Protein 3OXP (pdb70)

Secondary structure (DSSP, 8-state):
--TTT--GGGEEEES--SSHHHHHHHHHHHHHHTTSB-THHHHHHHHHHHHH--TT--BTTB-----GGGTB-S-EEEEEEEEEEE--S-GGGPSEEEEEEEE-SSHHHHHHHHHHHHHHHT-HHHHHHHHT--SHHHHHHHHTT-/--TTT--GGGEEEES--SSHHHHHHHHHHHHHHTTSB-HHHHHHHHHHHHHH--TT--BTTB-----GGGTB-S-EEEEEEEEEEE--S-GGGPSEEEEEEEE-SSHHHHHHHHHHHHHHHT-HHHHHHHHT--SHHHHHHHHTT-

CATH classification: 3.40.930.10

Radius of gyration: 19.34 Å; Cα contacts (8 Å, |Δi|>4): 591; chains: 2; bounding box: 39×55×39 Å

Sequence (292 aa):
ALKTLLTSDVIQVVSQAKDWRDAIIAISSCQPLIDNGAVEARYVEAIYRSHEAIGPYYVVGPGIAPHARPEDGVNRLSLALTVITEGVTFNAEGNDPVKLLIVLAATDSNSHIEAISQLAQLFDTASDVQALLNAKTPQDILSVIARYALKTLLTSDVIQQVVSQAKDWRDAIAISCQPLIDNGAVEARYVEEAIYRSHEAIGPYYVVVGPGIAPHARPEDGVNRLSLALTVITEGVTFNNAEGNDPVKLLIVLAATDSSNSHIEAISSQLAQLFDTASDVQALLNAKTPQDILSVIARY

B-factor: mean 16.23, std 13.75, range [6.67, 204.39]

Organism: Yersinia pestis (NCBI:txid632)

Structure (mmCIF, N/CA/C/O backbone):
data_3OXP
#
_entry.id   3OXP
#
_cell.length_a   56.906
_cell.length_b   57.946
_cell.length_c   78.742
_cell.angle_alpha   90.00
_cell.angle_beta   90.00
_cell.angle_gamma   90.00
#
_symmetry.space_group_name_H-M   'P 21 21 21'
#
loop_
_entity.id
_entity.type
_entity.pdbx_description
1 polymer 'Phosphotransferase enzyme II, A component'
2 non-polymer 'SULFATE ION'
3 non-polymer GLYCEROL
4 water water
#
loop_
_atom_site.group_PDB
_atom_site.id
_atom_site.type_symbol
_atom_site.label_atom_id
_atom_site.label_alt_id
_atom_site.label_comp_id
_atom_site.label_asym_id
_atom_site.label_entity_id
_atom_site.label_seq_id
_atom_site.pdbx_PDB_ins_code
_atom_site.Cartn_x
_atom_site.Cartn_y
_atom_site.Cartn_z
_atom_site.occupancy
_atom_site.B_iso_or_equiv
_atom_site.auth_seq_id
_atom_site.auth_comp_id
_atom_site.auth_asym_id
_atom_site.auth_atom_id
_atom_site.pdbx_PDB_model_num
ATOM 1 N N . ALA A 1 3 ? 58.766 23.917 32.408 1.00 22.39 0 ALA A N 1
ATOM 2 C CA . ALA A 1 3 ? 58.973 22.406 32.368 1.00 19.70 0 ALA A CA 1
ATOM 3 C C . ALA A 1 3 ? 57.870 21.509 32.999 1.00 16.72 0 ALA A C 1
ATOM 4 O O . ALA A 1 3 ? 58.109 20.326 33.292 1.00 16.39 0 ALA A O 1
ATOM 14 N N . LEU A 1 5 ? 55.146 19.986 31.853 1.00 11.46 2 LEU A N 1
ATOM 15 C CA . LEU A 1 5 ? 54.731 18.770 31.186 1.00 10.95 2 LEU A CA 1
ATOM 16 C C . LEU A 1 5 ? 55.808 17.686 31.305 1.00 10.43 2 LEU A C 1
ATOM 17 O O . LEU A 1 5 ? 55.510 16.541 31.607 1.00 9.93 2 LEU A O 1
ATOM 22 N N . LYS A 1 6 ? 57.074 18.065 31.146 1.00 10.33 3 LYS A N 1
ATOM 23 C CA . LYS A 1 6 ? 58.144 17.092 31.189 1.00 10.33 3 LYS A CA 1
ATOM 24 C C . LYS A 1 6 ? 58.347 16.574 32.618 1.00 9.38 3 LYS A C 1
ATOM 25 O O . LYS A 1 6 ? 58.787 15.440 32.801 1.00 11.08 3 LYS A O 1
ATOM 31 N N . THR A 1 7 ? 58.027 17.385 33.602 1.00 9.01 4 THR A N 1
ATOM 32 C CA . THR A 1 7 ? 58.097 16.979 34.983 1.00 9.73 4 THR A CA 1
ATOM 33 C C . THR A 1 7 ? 56.988 16.029 35.359 1.00 9.47 4 THR A C 1
ATOM 34 O O . THR A 1 7 ? 57.214 15.017 36.039 1.00 9.93 4 THR A O 1
ATOM 38 N N . LEU A 1 8 ? 55.769 16.378 34.953 1.00 8.82 5 LEU A N 1
ATOM 39 C CA . LEU A 1 8 ? 54.610 15.590 35.364 1.00 9.26 5 LEU A CA 1
ATOM 40 C C . LEU A 1 8 ? 54.368 14.355 34.533 1.00 10.04 5 LEU A C 1
ATOM 41 O O . LEU A 1 8 ? 53.888 13.341 35.080 1.00 11.70 5 LEU A O 1
ATOM 46 N N . LEU A 1 9 ? 54.633 14.404 33.245 1.00 8.44 6 LEU A N 1
ATOM 47 C CA . LEU A 1 9 ? 54.301 13.280 32.369 1.00 8.11 6 LEU A CA 1
ATOM 48 C C . LEU A 1 9 ? 55.504 12.357 32.227 1.00 8.66 6 LEU A C 1
ATOM 49 O O . LEU A 1 9 ? 56.253 12.414 31.254 1.00 10.13 6 LEU A O 1
ATOM 54 N N . THR A 1 10 ? 55.689 11.543 33.241 1.00 8.15 7 THR A N 1
ATOM 55 C CA . THR A 1 10 ? 56.746 10.554 33.345 1.00 7.91 7 THR A CA 1
ATOM 56 C C . THR A 1 10 ? 56.189 9.168 33.039 1.00 7.98 7 THR A C 1
ATOM 57 O O . THR A 1 10 ? 54.986 8.995 32.829 1.00 7.62 7 THR A O 1
ATOM 61 N N . SER A 1 11 ? 57.069 8.158 33.083 1.00 7.41 8 SER A N 1
ATOM 62 C CA . SER A 1 11 ? 56.704 6.846 32.642 1.00 7.79 8 SER A CA 1
ATOM 63 C C . SER A 1 11 ? 55.481 6.270 33.311 1.00 7.74 8 SER A C 1
ATOM 64 O O . SER A 1 11 ? 54.744 5.498 32.697 1.00 8.15 8 SER A O 1
ATOM 67 N N . ASP A 1 12 ? 55.320 6.572 34.579 1.00 7.68 9 ASP A N 1
ATOM 68 C CA . ASP A 1 12 ? 54.291 6.016 35.409 1.00 7.74 9 ASP A CA 1
ATOM 69 C C . ASP A 1 12 ? 52.879 6.498 35.086 1.00 8.40 9 ASP A C 1
ATOM 70 O O . ASP A 1 12 ? 51.906 5.869 35.551 1.00 9.63 9 ASP A O 1
ATOM 75 N N . VAL A 1 13 ? 52.725 7.596 34.327 1.00 7.72 10 VAL A N 1
ATOM 76 C CA . VAL A 1 13 ? 51.411 8.182 34.060 1.00 8.73 10 VAL A CA 1
ATOM 77 C C . VAL A 1 13 ? 51.142 8.314 32.556 1.00 8.97 10 VAL A C 1
ATOM 78 O O . VAL A 1 13 ? 50.215 8.971 32.148 1.00 10.18 10 VAL A O 1
ATOM 82 N N . ILE A 1 14 ? 51.889 7.592 31.729 1.00 9.07 11 ILE A N 1
ATOM 83 C CA . ILE A 1 14 ? 51.670 7.573 30.279 1.00 10.74 11 ILE A CA 1
ATOM 84 C C . ILE A 1 14 ? 51.378 6.102 29.860 1.00 11.83 11 ILE A C 1
ATOM 85 O O . ILE A 1 14 ? 51.909 5.144 30.442 1.00 12.73 11 ILE A O 1
ATOM 90 N N . GLN A 1 15 ? 50.495 5.921 28.900 1.00 12.60 12 GLN A N 1
ATOM 91 C CA . GLN A 1 15 ? 49.983 4.561 28.465 1.00 12.95 12 GLN A CA 1
ATOM 92 C C . GLN A 1 15 ? 49.719 4.646 26.958 1.00 12.97 12 GLN A C 1
ATOM 93 O O . GLN A 1 15 ? 49.235 5.679 26.445 1.00 13.46 12 GLN A O 1
ATOM 99 N N . VAL A 1 16 ? 50.053 3.572 26.268 1.00 13.67 13 VAL A N 1
ATOM 100 C CA . VAL A 1 16 ? 49.528 3.286 24.929 1.00 14.98 13 VAL A CA 1
ATOM 101 C C . VAL A 1 16 ? 48.792 1.962 25.017 1.00 14.93 13 VAL A C 1
ATOM 102 O O . VAL A 1 16 ? 49.346 0.976 25.499 1.00 16.90 13 VAL A O 1
ATOM 106 N N . VAL A 1 17 ? 47.539 1.964 24.571 1.00 15.07 14 VAL A N 1
ATOM 107 C CA . VAL A 1 17 ? 46.743 0.780 24.418 1.00 16.54 14 VAL A CA 1
ATOM 108 C C . VAL A 1 17 ? 46.162 0.766 23.020 1.00 15.66 14 VAL A C 1
ATOM 109 O O . VAL A 1 17 ? 46.158 1.799 22.338 1.00 16.20 14 VAL A O 1
ATOM 113 N N . SER A 1 18 ? 45.742 -0.409 22.551 1.00 15.64 15 SER A N 1
ATOM 114 C CA . SER A 1 18 ? 45.171 -0.502 21.191 1.00 15.79 15 SER A CA 1
ATOM 115 C C . SER A 1 18 ? 43.716 -0.035 21.200 1.00 15.32 15 SER A C 1
ATOM 116 O O . SER A 1 18 ? 43.276 0.552 20.239 1.00 17.60 15 SER A O 1
ATOM 119 N N . GLN A 1 19 ? 42.940 -0.379 22.220 1.00 16.38 16 GLN A N 1
ATOM 120 C CA . GLN A 1 19 ? 41.469 -0.195 22.159 1.00 17.36 16 GLN A CA 1
ATOM 121 C C . GLN A 1 19 ? 40.885 0.076 23.536 1.00 17.08 16 GLN A C 1
ATOM 122 O O . GLN A 1 19 ? 41.535 -0.175 24.528 1.00 18.47 16 GLN A O 1
ATOM 128 N N . ALA A 1 20 ? 39.682 0.650 23.559 1.00 15.77 17 ALA A N 1
ATOM 129 C CA . ALA A 1 20 ? 38.846 0.625 24.760 1.00 14.94 17 ALA A CA 1
ATOM 130 C C . ALA A 1 20 ? 37.450 0.077 24.410 1.00 14.52 17 ALA A C 1
ATOM 131 O O . ALA A 1 20 ? 37.115 -0.013 23.258 1.00 16.81 17 ALA A O 1
ATOM 133 N N . LYS A 1 21 ? 36.644 -0.283 25.403 1.00 15.32 18 LYS A N 1
ATOM 134 C CA . LYS A 1 21 ? 35.277 -0.748 25.075 1.00 15.69 18 LYS A CA 1
ATOM 135 C C . LYS A 1 21 ? 34.440 0.365 24.381 1.00 15.93 18 LYS A C 1
ATOM 136 O O . LYS A 1 21 ? 33.690 0.073 23.467 1.00 18.06 18 LYS A O 1
ATOM 142 N N . ASP A 1 22 ? 34.560 1.623 24.840 1.00 15.57 19 ASP A N 1
ATOM 143 C CA . ASP A 1 22 ? 33.698 2.744 24.479 1.00 14.86 19 ASP A CA 1
ATOM 144 C C . ASP A 1 22 ? 34.341 3.963 25.174 1.00 13.97 19 ASP A C 1
ATOM 145 O O . ASP A 1 22 ? 35.399 3.861 25.818 1.00 14.73 19 ASP A O 1
ATOM 150 N N . TRP A 1 23 ? 33.737 5.135 24.996 1.00 12.42 20 TRP A N 1
ATOM 151 C CA . TRP A 1 23 ? 34.262 6.340 25.615 1.00 11.77 20 TRP A CA 1
ATOM 152 C C . TRP A 1 23 ? 34.421 6.216 27.121 1.00 10.99 20 TRP A C 1
ATOM 153 O O . TRP A 1 23 ? 35.400 6.729 27.658 1.00 11.14 20 TRP A O 1
ATOM 164 N N . ARG A 1 24 ? 33.458 5.590 27.797 1.00 11.78 21 ARG A N 1
ATOM 165 C CA . ARG A 1 24 ? 33.565 5.483 29.253 1.00 11.80 21 ARG A CA 1
ATOM 166 C C . ARG A 1 24 ? 34.804 4.715 29.634 1.00 12.83 21 ARG A C 1
ATOM 167 O O . ARG A 1 24 ? 35.502 5.044 30.577 1.00 12.52 21 ARG A O 1
ATOM 175 N N . ASP A 1 25 ? 35.039 3.633 28.921 1.00 13.60 22 ASP A N 1
ATOM 176 C CA . ASP A 1 25 ? 36.174 2.808 29.234 1.00 14.39 22 ASP A CA 1
ATOM 177 C C . ASP A 1 25 ? 37.487 3.547 28.874 1.00 14.06 22 ASP A C 1
ATOM 178 O O . ASP A 1 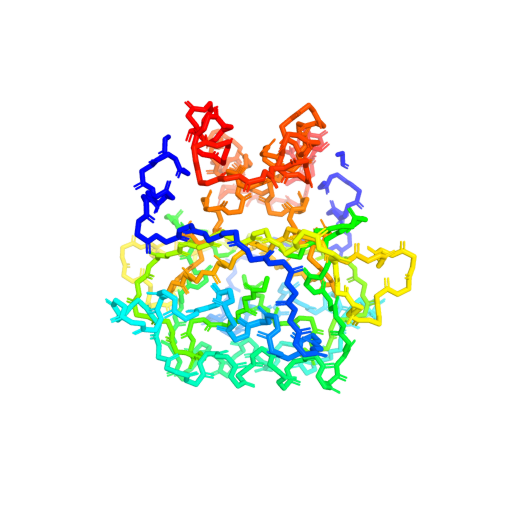25 ? 38.476 3.459 29.597 1.00 14.01 22 ASP A O 1
ATOM 183 N N . ALA A 1 26 ? 37.462 4.328 27.804 1.00 12.69 23 ALA A N 1
ATOM 184 C CA . ALA A 1 26 ? 38.620 5.172 27.473 1.00 12.58 23 ALA A CA 1
ATOM 185 C C . ALA A 1 26 ? 38.954 6.188 28.575 1.00 11.37 23 ALA A C 1
ATOM 186 O O . ALA A 1 26 ? 40.150 6.403 28.913 1.00 12.71 23 ALA A O 1
ATOM 188 N N A ILE A 1 27 ? 37.917 6.826 29.120 0.50 11.21 24 ILE A N 1
ATOM 189 N N B ILE A 1 27 ? 37.947 6.829 29.130 0.50 11.58 24 ILE A N 1
ATOM 190 C CA A ILE A 1 27 ? 38.051 7.727 30.263 0.50 10.86 24 ILE A CA 1
ATOM 191 C CA B ILE A 1 27 ? 38.216 7.715 30.228 0.50 11.70 24 ILE A CA 1
ATOM 192 C C A ILE A 1 27 ? 38.641 6.982 31.459 0.50 10.73 24 ILE A C 1
ATOM 193 C C B ILE A 1 27 ? 38.771 6.916 31.395 0.50 11.12 24 ILE A C 1
ATOM 194 O O A ILE A 1 27 ? 39.516 7.492 32.155 0.50 10.17 24 ILE A O 1
ATOM 195 O O B ILE A 1 27 ? 39.782 7.305 31.982 0.50 10.93 24 ILE A O 1
ATOM 204 N N . ALA A 1 28 ? 38.161 5.775 31.722 1.00 11.14 25 ALA A N 1
ATOM 205 C CA . ALA A 1 28 ? 38.631 4.955 32.848 1.00 11.28 25 ALA A CA 1
ATOM 206 C C . ALA A 1 28 ? 40.120 4.639 32.704 1.00 10.80 25 ALA A C 1
ATOM 207 O O . ALA A 1 28 ? 40.929 4.814 33.648 1.00 11.86 25 ALA A O 1
ATOM 209 N N . ILE A 1 29 ? 40.506 4.141 31.540 1.00 11.20 26 ILE A N 1
ATOM 210 C CA . ILE A 1 29 ? 41.907 3.795 31.289 1.00 11.50 26 ILE A CA 1
ATOM 211 C C . ILE A 1 29 ? 42.798 5.014 31.502 1.00 11.87 26 ILE A C 1
ATOM 212 O O . ILE A 1 29 ? 43.839 4.958 32.176 1.00 12.13 26 ILE A O 1
ATOM 217 N N A SER A 1 30 ? 42.358 6.126 30.930 0.50 10.28 27 SER A N 1
ATOM 218 N N B SER A 1 30 ? 42.388 6.138 30.920 0.50 11.03 27 SER A N 1
ATOM 219 C CA A SER A 1 30 ? 43.109 7.368 30.924 0.50 10.51 27 SER A CA 1
ATOM 220 C CA B SER A 1 30 ? 43.198 7.357 30.950 0.50 11.81 27 SER A CA 1
ATOM 221 C C A SER A 1 30 ? 43.312 7.981 32.327 0.50 9.76 27 SER A C 1
ATOM 222 C C B SER A 1 30 ? 43.363 7.932 32.371 0.50 10.46 27 SER A C 1
ATOM 223 O O A SER A 1 30 ? 44.312 8.649 32.584 0.50 11.01 27 SER A O 1
ATOM 224 O O B SER A 1 30 ? 44.412 8.493 32.701 0.50 11.43 27 SER A O 1
ATOM 229 N N . CYS A 1 31 ? 42.354 7.771 33.223 1.00 9.46 28 CYS A N 1
ATOM 230 C CA . CYS A 1 31 ? 42.424 8.308 34.561 1.00 9.53 28 CYS A CA 1
ATOM 231 C C . CYS A 1 31 ? 43.064 7.336 35.561 1.00 9.17 28 CYS A C 1
ATOM 232 O O . CYS A 1 31 ? 43.453 7.744 36.667 1.00 8.70 28 CYS A O 1
ATOM 235 N N . GLN A 1 32 ? 43.141 6.049 35.245 1.00 8.90 29 GLN A N 1
ATOM 236 C CA . GLN A 1 32 ? 43.517 5.048 36.240 1.00 8.83 29 GLN A CA 1
ATOM 237 C C . GLN A 1 32 ? 44.866 5.353 36.925 1.00 8.92 29 GLN A C 1
ATOM 238 O O . GLN A 1 32 ? 44.994 5.138 38.117 1.00 9.57 29 GLN A O 1
ATOM 244 N N . PRO A 1 33 ? 45.901 5.824 36.176 1.00 9.25 30 PRO A N 1
ATOM 245 C CA . PRO A 1 33 ? 47.150 6.093 36.877 1.00 9.42 30 PRO A CA 1
ATOM 246 C C . PRO A 1 33 ? 47.025 7.118 37.974 1.00 8.33 30 PRO A C 1
ATOM 247 O O . PRO A 1 33 ? 47.753 7.022 38.988 1.00 8.96 30 PRO A O 1
ATOM 251 N N . LEU A 1 34 ? 46.129 8.096 37.829 1.00 7.78 31 LEU A N 1
ATOM 252 C CA . LEU A 1 34 ? 45.932 9.112 38.822 1.00 7.52 31 LEU A CA 1
ATOM 253 C C . LEU A 1 34 ? 45.092 8.638 39.999 1.00 7.67 31 LEU A C 1
ATOM 254 O O . LEU A 1 34 ? 45.250 9.154 41.107 1.00 8.56 31 LEU A O 1
ATOM 259 N N . ILE A 1 35 ? 44.232 7.649 39.787 1.00 8.95 32 ILE A N 1
ATOM 260 C CA . ILE A 1 35 ? 43.594 6.973 40.905 1.00 8.76 32 ILE A CA 1
ATOM 261 C C . ILE A 1 35 ? 44.628 6.145 41.639 1.00 9.24 32 ILE A C 1
ATOM 262 O O . ILE A 1 35 ? 44.712 6.202 42.873 1.00 10.16 32 ILE A O 1
ATOM 267 N N . ASP A 1 36 ? 45.404 5.382 40.900 1.00 9.19 33 ASP A N 1
ATOM 268 C CA . ASP A 1 36 ? 46.411 4.509 41.522 1.00 9.51 33 ASP A CA 1
ATOM 269 C C . ASP A 1 36 ? 47.350 5.279 42.403 1.00 9.83 33 ASP A C 1
ATOM 270 O O . ASP A 1 36 ? 47.673 4.801 43.485 1.00 11.02 33 ASP A O 1
ATOM 275 N N . ASN A 1 37 ? 47.846 6.426 41.944 1.00 9.09 34 ASN A N 1
ATOM 276 C CA . ASN A 1 37 ? 48.851 7.136 42.725 1.00 9.12 34 ASN A CA 1
ATOM 277 C C . ASN A 1 37 ? 48.288 8.092 43.747 1.00 8.75 34 ASN A C 1
ATOM 278 O O . ASN A 1 37 ? 49.008 8.793 44.440 1.00 9.89 34 ASN A O 1
ATOM 283 N N . GLY A 1 38 ? 46.947 8.159 43.864 1.00 9.41 35 GLY A N 1
ATOM 284 C CA . GLY A 1 38 ? 46.316 9.007 44.855 1.00 9.59 35 GLY A CA 1
ATOM 285 C C . GLY A 1 38 ? 46.118 10.437 44.471 1.00 8.53 35 GLY A C 1
ATOM 286 O O . GLY A 1 38 ? 45.628 11.216 45.289 1.00 9.47 35 GLY A O 1
ATOM 287 N N . ALA A 1 39 ? 46.499 10.813 43.248 1.00 8.00 36 ALA A N 1
ATOM 288 C CA . ALA A 1 39 ? 46.329 12.195 42.829 1.00 7.70 36 ALA A CA 1
ATOM 289 C C . ALA A 1 39 ? 44.862 12.597 42.727 1.00 7.56 36 ALA A C 1
ATOM 290 O O . ALA A 1 39 ? 44.554 13.767 42.936 1.00 7.88 36 ALA A O 1
ATOM 292 N N . VAL A 1 40 ? 44.012 11.669 42.322 1.00 7.94 37 VAL A N 1
ATOM 293 C CA . VAL A 1 40 ? 42.587 11.852 42.334 1.00 8.01 37 VAL A CA 1
ATOM 294 C C . VAL A 1 40 ? 41.908 10.654 42.997 1.00 8.25 37 VAL A C 1
ATOM 295 O O . VAL A 1 40 ? 42.456 9.553 43.030 1.00 9.39 37 VAL A O 1
ATOM 299 N N . GLU A 1 41 ? 40.699 10.894 43.478 1.00 9.04 38 GLU A N 1
ATOM 300 C CA . GLU A 1 41 ? 39.791 9.843 43.939 1.00 9.71 38 GLU A CA 1
ATOM 301 C C . GLU A 1 41 ? 39.136 9.124 42.766 1.00 9.53 38 GLU A C 1
ATOM 302 O O . GLU A 1 41 ? 38.926 9.701 41.710 1.00 9.73 38 GLU A O 1
ATOM 308 N N . ALA A 1 42 ? 38.753 7.865 42.977 1.00 10.49 39 ALA A N 1
ATOM 309 C CA . ALA A 1 42 ? 38.060 7.087 41.958 1.00 10.51 39 ALA A CA 1
ATOM 310 C C . ALA A 1 42 ? 36.836 7.780 41.390 1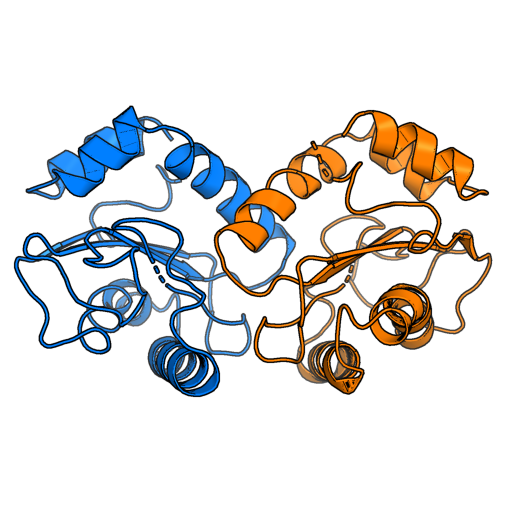.00 10.80 39 ALA A C 1
ATOM 311 O O . ALA A 1 42 ? 36.545 7.704 40.195 1.00 10.97 39 ALA A O 1
ATOM 313 N N . ARG A 1 43 ? 36.140 8.522 42.223 1.00 9.54 40 ARG A N 1
ATOM 314 C CA . ARG A 1 43 ? 34.913 9.206 41.820 1.00 10.12 40 ARG A CA 1
ATOM 315 C C . ARG A 1 43 ? 35.179 10.329 40.807 1.00 9.36 40 ARG A C 1
ATOM 316 O O . ARG A 1 43 ? 34.238 10.819 40.189 1.00 10.40 40 ARG A O 1
ATOM 324 N N . TYR A 1 44 ? 36.432 10.779 40.604 1.00 8.86 41 TYR A N 1
ATOM 325 C CA . TYR A 1 44 ? 36.701 11.772 39.606 1.00 9.13 41 TYR A CA 1
ATOM 326 C C . TYR A 1 44 ? 36.225 11.258 38.248 1.00 8.82 41 TYR A C 1
ATOM 327 O O . TYR A 1 44 ? 35.710 12.043 37.456 1.00 8.82 41 TYR A O 1
ATOM 336 N N . VAL A 1 45 ? 36.397 9.971 37.960 1.00 9.75 42 VAL A N 1
ATOM 337 C CA . VAL A 1 45 ? 35.951 9.348 36.716 1.00 9.97 42 VAL A CA 1
ATOM 338 C C . VAL A 1 45 ? 34.436 9.404 36.588 1.00 10.09 42 VAL A C 1
ATOM 339 O O . VAL A 1 45 ? 33.919 9.779 35.539 1.00 9.98 42 VAL A O 1
ATOM 343 N N . GLU A 1 46 ? 33.733 9.087 37.663 1.00 10.01 43 GLU A N 1
ATOM 344 C CA . GLU A 1 46 ? 32.285 9.179 37.651 1.00 10.95 43 GLU A CA 1
ATOM 345 C C . GLU A 1 46 ? 31.797 10.618 37.402 1.00 9.97 43 GLU A C 1
ATOM 346 O O . GLU A 1 46 ? 30.786 10.832 36.749 1.00 10.58 43 GLU A O 1
ATOM 352 N N . ALA A 1 47 ? 32.531 11.613 37.929 1.00 8.28 44 ALA A N 1
ATOM 353 C CA . ALA A 1 47 ? 32.175 13.017 37.676 1.00 8.25 44 ALA A CA 1
ATOM 354 C C . ALA A 1 47 ? 32.304 13.343 36.189 1.00 8.30 44 ALA A C 1
ATOM 355 O O . ALA A 1 47 ? 31.454 14.032 35.604 1.00 8.53 44 ALA A O 1
ATOM 357 N N . ILE A 1 48 ? 33.377 12.873 35.559 1.00 7.64 45 ILE A N 1
ATOM 358 C CA . ILE A 1 48 ? 33.542 13.094 34.120 1.00 8.30 45 ILE A CA 1
ATOM 359 C C . ILE A 1 48 ? 32.368 12.445 33.368 1.00 8.05 45 ILE A C 1
ATOM 360 O O . ILE A 1 48 ? 31.786 13.055 32.485 1.00 8.80 45 ILE A O 1
ATOM 365 N N . TYR A 1 49 ? 32.011 11.210 33.721 1.00 8.60 46 TYR A N 1
ATOM 366 C CA . TYR A 1 49 ? 30.883 10.561 33.060 1.00 8.91 46 TYR A CA 1
ATOM 367 C C . TYR A 1 49 ? 29.633 11.407 33.201 1.00 8.56 46 TYR A C 1
ATOM 368 O O . TYR A 1 49 ? 28.887 11.569 32.225 1.00 9.11 46 TYR A O 1
ATOM 377 N N . ARG A 1 50 ? 29.337 11.932 34.376 1.00 9.28 47 ARG A N 1
ATOM 378 C CA . ARG A 1 50 ? 28.098 12.669 34.597 1.00 8.77 47 ARG A CA 1
ATOM 379 C C . ARG A 1 50 ? 28.101 13.962 33.815 1.00 8.59 47 ARG A C 1
ATOM 380 O O . ARG A 1 50 ? 27.080 14.344 33.298 1.00 10.17 47 ARG A O 1
ATOM 388 N N . SER A 1 51 ? 29.247 14.638 33.705 1.00 8.19 48 SER A N 1
ATOM 389 C CA . SER A 1 51 ? 29.261 15.865 32.864 1.00 7.94 48 SER A CA 1
ATOM 390 C C . SER A 1 51 ? 28.926 15.547 31.424 1.00 8.23 48 SER A C 1
ATOM 391 O O . SER A 1 51 ? 28.176 16.255 30.765 1.00 8.95 48 SER A O 1
ATOM 394 N N . HIS A 1 52 ? 29.532 14.487 30.914 1.00 7.64 49 HIS A N 1
ATOM 395 C CA . HIS A 1 52 ? 29.282 14.052 29.524 1.00 7.79 49 HIS A CA 1
ATOM 396 C C . HIS A 1 52 ? 27.813 13.676 29.371 1.00 9.14 49 HIS A C 1
ATOM 397 O O . HIS A 1 52 ? 27.167 14.030 28.364 1.00 9.68 49 HIS A O 1
ATOM 404 N N . GLU A 1 53 ? 27.257 12.958 30.346 1.00 9.53 50 GLU A N 1
ATOM 405 C CA . GLU A 1 53 ? 25.837 12.660 30.304 1.00 10.98 50 GLU A CA 1
ATOM 406 C C . GLU A 1 53 ? 24.962 13.908 30.294 1.00 10.58 50 GLU A C 1
ATOM 407 O O . GLU A 1 53 ? 23.882 13.908 29.696 1.00 13.73 50 GLU A O 1
ATOM 413 N N . ALA A 1 54 ? 25.387 14.979 30.966 1.00 10.66 51 ALA A N 1
ATOM 414 C CA . ALA A 1 54 ? 24.589 16.195 31.068 1.00 11.64 51 ALA A CA 1
ATOM 415 C C . ALA A 1 54 ? 24.635 17.022 29.783 1.00 10.85 51 ALA A C 1
ATOM 416 O O . ALA A 1 54 ? 23.585 17.502 29.361 1.00 13.13 51 ALA A O 1
ATOM 418 N N . ILE A 1 55 ? 25.822 17.195 29.186 1.00 9.54 52 ILE A N 1
ATOM 419 C CA . ILE A 1 55 ? 25.978 18.121 28.113 1.00 9.73 52 ILE A CA 1
ATOM 420 C C . ILE A 1 55 ? 26.794 17.612 26.932 1.00 9.56 52 ILE A C 1
ATOM 421 O O . ILE A 1 55 ? 27.004 18.373 25.988 1.00 11.57 52 ILE A O 1
ATOM 426 N N . GLY A 1 56 ? 27.250 16.375 26.967 1.00 9.26 53 GLY A N 1
ATOM 427 C CA . GLY A 1 56 ? 28.040 15.858 25.862 1.00 8.91 53 GLY A CA 1
ATOM 428 C C . GLY A 1 56 ? 29.525 16.009 26.096 1.00 8.95 53 GLY A C 1
ATOM 429 O O . GLY A 1 56 ? 29.941 16.493 27.157 1.00 8.16 53 GLY A O 1
ATOM 430 N N . PRO A 1 57 ? 30.299 15.613 25.111 1.00 8.52 54 PRO A N 1
ATOM 431 C CA . PRO A 1 57 ? 31.767 15.598 25.241 1.00 8.82 54 PRO A CA 1
ATOM 432 C C . PRO A 1 57 ? 32.435 16.960 25.075 1.00 8.92 54 PRO A C 1
ATOM 433 O O . PRO A 1 57 ? 33.241 17.171 24.181 1.00 9.36 54 PRO A O 1
ATOM 437 N N . TYR A 1 58 ? 32.124 17.849 25.972 1.00 9.39 55 TYR A N 1
ATOM 438 C CA . TYR A 1 58 ? 32.585 19.226 25.909 1.00 10.31 55 TYR A CA 1
ATOM 439 C C . TYR A 1 58 ? 34.133 19.296 26.001 1.00 9.30 55 TYR A C 1
ATOM 440 O O . TYR A 1 58 ? 34.725 20.248 25.527 1.00 9.46 55 TYR A O 1
ATOM 449 N N . TYR A 1 59 ? 34.747 18.279 26.624 1.00 8.91 56 TYR A N 1
ATOM 450 C CA . TYR A 1 59 ? 36.160 18.211 26.870 1.00 9.02 56 TYR A CA 1
ATOM 451 C C . TYR A 1 59 ? 36.944 17.625 25.693 1.00 8.58 56 TYR A C 1
ATOM 452 O O . TYR A 1 59 ? 38.172 17.527 25.778 1.00 9.38 56 TYR A O 1
ATOM 461 N N . VAL A 1 60 ? 36.277 17.243 24.613 1.00 8.58 57 VAL A N 1
ATOM 462 C CA . VAL A 1 60 ? 36.969 16.944 23.384 1.00 8.88 57 VAL A CA 1
ATOM 463 C C . VAL A 1 60 ? 37.371 18.266 22.711 1.00 10.44 57 VAL A C 1
ATOM 464 O O . VAL A 1 60 ? 36.523 19.153 22.492 1.00 11.54 57 VAL A O 1
ATOM 468 N N . VAL A 1 61 ? 38.676 18.456 22.523 1.00 9.08 58 VAL A N 1
ATOM 469 C CA . VAL A 1 61 ? 39.251 19.725 22.167 1.00 9.90 58 VAL A CA 1
ATOM 470 C C . VAL A 1 61 ? 39.202 19.983 20.665 1.00 10.51 58 VAL A C 1
ATOM 471 O O . VAL A 1 61 ? 39.030 21.128 20.258 1.00 12.43 58 VAL A O 1
ATOM 475 N N . GLY A 1 62 ? 39.429 18.943 19.876 1.00 10.59 59 GLY A N 1
ATOM 476 C CA . GLY A 1 62 ? 39.464 19.058 18.417 1.00 12.94 59 GLY A CA 1
ATOM 477 C C . GLY A 1 62 ? 39.712 17.661 17.885 1.00 11.82 59 GLY A C 1
ATOM 478 O O . GLY A 1 62 ? 39.645 16.693 18.615 1.00 11.81 59 GLY A O 1
ATOM 479 N N . PRO A 1 63 ? 39.918 17.555 16.557 1.00 13.54 60 PRO A N 1
ATOM 480 C CA . PRO A 1 63 ? 39.996 16.241 15.951 1.00 12.83 60 PRO A CA 1
ATOM 481 C C . PRO A 1 63 ? 41.027 15.357 16.594 1.00 13.75 60 PRO A C 1
ATOM 482 O O . PRO A 1 63 ? 42.188 15.752 16.661 1.00 16.51 60 PRO A O 1
ATOM 486 N N . GLY A 1 64 ? 40.611 14.228 17.137 1.00 12.54 61 GLY A N 1
ATOM 487 C CA . GLY A 1 64 ? 41.500 13.296 17.776 1.00 13.48 61 GLY A CA 1
ATOM 488 C C . GLY A 1 64 ? 41.890 13.514 19.237 1.00 11.89 61 GLY A C 1
ATOM 489 O O . GLY A 1 64 ? 42.541 12.634 19.800 1.00 13.38 61 GLY A O 1
ATOM 490 N N . ILE A 1 65 ? 41.459 14.628 19.859 1.00 10.88 62 ILE A N 1
ATOM 491 C CA . ILE A 1 65 ? 42.053 15.040 21.116 1.00 11.04 62 ILE A CA 1
ATOM 492 C C . ILE A 1 65 ? 41.032 15.311 22.188 1.00 9.57 62 ILE A C 1
ATOM 493 O O . ILE A 1 65 ? 40.106 16.090 21.954 1.00 10.02 62 ILE A O 1
ATOM 498 N N . ALA A 1 66 ? 41.230 14.683 23.366 1.00 10.84 63 ALA A N 1
ATOM 499 C CA . ALA A 1 66 ? 40.360 14.941 24.500 1.00 10.67 63 ALA A CA 1
ATOM 500 C C . ALA A 1 66 ? 41.200 15.352 25.720 1.00 10.28 63 ALA A C 1
ATOM 501 O O . ALA A 1 66 ? 42.310 14.891 25.886 1.00 10.41 63 ALA A O 1
ATOM 511 N N . PRO A 1 68 ? 40.019 15.178 29.343 1.00 8.76 65 PRO A N 1
ATOM 512 C CA . PRO A 1 68 ? 39.061 14.935 30.403 1.00 9.84 65 PRO A CA 1
ATOM 513 C C . PRO A 1 68 ? 39.518 15.563 31.729 1.00 9.35 65 PRO A C 1
ATOM 514 O O . PRO A 1 68 ? 40.685 15.501 32.079 1.00 9.21 65 PRO A O 1
ATOM 518 N N . HIS A 1 69 ? 38.561 16.161 32.423 1.00 9.12 66 HIS A N 1
ATOM 519 C CA . HIS A 1 69 ? 38.796 16.785 33.696 1.00 7.74 66 HIS A CA 1
ATOM 520 C C . HIS A 1 69 ? 37.441 17.042 34.377 1.00 7.84 66 HIS A C 1
ATOM 521 O O . HIS A 1 69 ? 36.410 16.944 33.720 1.00 9.46 66 HIS A O 1
ATOM 528 N N . ALA A 1 70 ? 37.500 17.418 35.648 1.00 7.12 67 ALA A N 1
ATOM 529 C CA . ALA A 1 70 ? 36.345 17.846 36.405 1.00 7.37 67 ALA A CA 1
ATOM 530 C C . ALA A 1 70 ? 36.836 18.839 37.445 1.00 7.38 67 ALA A C 1
ATOM 531 O O . ALA A 1 70 ? 37.955 19.332 37.380 1.00 8.09 67 ALA A O 1
ATOM 533 N N . ARG A 1 71 ? 35.940 19.234 38.366 1.00 6.86 68 ARG A N 1
ATOM 534 C CA . ARG A 1 71 ? 36.272 20.242 39.334 1.00 6.71 68 ARG A CA 1
ATOM 535 C C . ARG A 1 71 ? 37.208 19.720 40.413 1.00 7.19 68 ARG A C 1
ATOM 536 O O . ARG A 1 71 ? 37.197 18.529 40.732 1.00 7.93 68 ARG A O 1
ATOM 544 N N . PRO A 1 72 ? 37.919 20.612 41.107 1.00 8.53 69 PRO A N 1
ATOM 545 C CA . PRO A 1 72 ? 38.630 20.187 42.345 1.00 8.82 69 PRO A CA 1
ATOM 546 C C . PRO A 1 72 ? 37.737 19.341 43.271 1.00 8.68 69 PRO A C 1
ATOM 547 O O . PRO A 1 72 ? 38.153 18.279 43.773 1.00 9.31 69 PRO A O 1
ATOM 551 N N . GLU A 1 73 ? 36.502 19.813 43.508 1.00 7.95 70 GLU A N 1
ATOM 552 C CA . GLU A 1 73 ? 35.611 19.122 44.463 1.00 7.99 70 GLU A CA 1
ATOM 553 C C . GLU A 1 73 ? 35.111 17.776 43.993 1.00 8.43 70 GLU A C 1
ATOM 554 O O . GLU A 1 73 ? 34.528 17.041 44.787 1.00 9.69 70 GLU A O 1
ATOM 560 N N . ASP A 1 74 ? 35.381 17.425 42.723 1.00 7.49 71 ASP A N 1
ATOM 561 C CA . ASP A 1 74 ? 34.976 16.157 42.185 1.00 8.09 71 ASP A CA 1
ATOM 562 C C . ASP A 1 74 ? 36.004 15.066 42.432 1.00 7.62 71 ASP A C 1
ATOM 563 O O . ASP A 1 74 ? 35.872 13.976 41.916 1.00 10.30 71 ASP A O 1
ATOM 568 N N . GLY A 1 75 ? 36.989 15.352 43.282 1.00 9.11 72 GLY A N 1
ATOM 569 C CA . GLY A 1 75 ? 37.932 14.326 43.742 1.00 9.00 72 GLY A CA 1
ATOM 570 C C . GLY A 1 75 ? 39.407 14.585 43.476 1.00 8.93 72 GLY A C 1
ATOM 571 O O . GLY A 1 75 ? 40.173 13.632 43.441 1.00 10.54 72 GLY A O 1
ATOM 572 N N . VAL A 1 76 ? 39.843 15.828 43.315 1.00 9.02 73 VAL A N 1
ATOM 573 C CA . VAL A 1 76 ? 41.268 16.074 43.076 1.00 8.38 73 VAL A CA 1
ATOM 574 C C . VAL A 1 76 ? 41.989 16.272 44.401 1.00 8.18 73 VAL A C 1
ATOM 575 O O . VAL A 1 76 ? 41.605 17.033 45.231 1.00 10.18 73 VAL A O 1
ATOM 579 N N . ASN A 1 77 ? 43.088 15.531 44.516 1.00 8.19 74 ASN A N 1
ATOM 580 C CA . ASN A 1 77 ? 44.009 15.638 45.673 1.00 8.80 74 ASN A CA 1
ATOM 581 C C . ASN A 1 77 ? 45.283 16.479 45.373 1.00 8.78 74 ASN A C 1
ATOM 582 O O . ASN A 1 77 ? 45.749 17.212 46.196 1.00 10.27 74 ASN A O 1
ATOM 587 N N . ARG A 1 78 ? 45.816 16.339 44.164 1.00 9.91 75 ARG A N 1
ATOM 588 C CA . ARG A 1 78 ? 47.025 17.067 43.792 1.00 10.61 75 ARG A CA 1
ATOM 589 C C . ARG A 1 78 ? 47.136 17.299 42.289 1.00 8.86 75 ARG A C 1
ATOM 590 O O . ARG A 1 78 ? 46.763 16.443 41.487 1.00 9.49 75 ARG A O 1
ATOM 598 N N . LEU A 1 79 ? 47.657 18.464 41.917 1.00 8.70 76 LEU A N 1
ATOM 599 C CA . LEU A 1 79 ? 47.873 18.797 40.523 1.00 7.69 76 LEU A CA 1
ATOM 600 C C . LEU A 1 79 ? 48.502 17.588 39.799 1.00 6.93 76 LEU A C 1
ATOM 601 O O . LEU A 1 79 ? 49.469 17.030 40.240 1.00 8.54 76 LEU A O 1
ATOM 606 N N . SER A 1 80 ? 47.893 17.191 38.697 1.00 6.90 77 SER A N 1
ATOM 607 C CA . SER A 1 80 ? 48.321 15.979 38.041 1.00 7.10 77 SER A CA 1
ATOM 608 C C . SER A 1 80 ? 47.867 15.961 36.583 1.00 7.52 77 SER A C 1
ATOM 609 O O . SER A 1 80 ? 46.928 16.573 36.218 1.00 8.03 77 SER A O 1
ATOM 612 N N . LEU A 1 81 ? 48.635 15.234 35.775 1.00 6.80 78 LEU A N 1
ATOM 613 C CA . LEU A 1 81 ? 48.330 14.943 34.358 1.00 7.51 78 LEU A CA 1
ATOM 614 C C . LEU A 1 81 ? 48.596 13.472 34.100 1.00 7.08 78 LEU A C 1
ATOM 615 O O . LEU A 1 81 ? 49.432 12.862 34.686 1.00 8.00 78 LEU A O 1
ATOM 620 N N . ALA A 1 82 ? 47.865 12.952 33.141 1.00 7.79 79 ALA A N 1
ATOM 621 C CA . ALA A 1 82 ? 48.137 11.621 32.634 1.00 8.02 79 ALA A CA 1
ATOM 622 C C . ALA A 1 82 ? 47.853 11.636 31.151 1.00 8.52 79 ALA A C 1
ATOM 623 O O . ALA A 1 82 ? 46.949 12.335 30.719 1.00 9.98 79 ALA A O 1
ATOM 625 N N . LEU A 1 83 ? 48.618 10.881 30.370 1.00 8.62 80 LEU A N 1
ATOM 626 C CA . LEU A 1 83 ? 48.498 10.920 28.912 1.00 9.47 80 LEU A CA 1
ATOM 627 C C . LEU A 1 83 ? 48.340 9.490 28.385 1.00 10.05 80 LEU A C 1
ATOM 628 O O . LEU A 1 83 ? 49.157 8.622 28.679 1.00 10.95 80 LEU A O 1
ATOM 633 N N . THR A 1 84 ? 47.284 9.275 27.617 1.00 10.34 81 THR A N 1
ATOM 634 C CA . THR A 1 84 ? 46.983 7.997 27.009 1.00 11.39 81 THR A CA 1
ATOM 635 C C . THR A 1 84 ? 46.783 8.181 25.518 1.00 11.16 81 THR A C 1
ATOM 636 O O . THR A 1 84 ? 46.114 9.130 25.076 1.00 12.32 81 THR A O 1
ATOM 640 N N . VAL A 1 85 ? 47.371 7.263 24.764 1.00 12.80 82 VAL A N 1
ATOM 641 C CA . VAL A 1 85 ? 47.064 7.119 23.354 1.00 13.45 82 VAL A CA 1
ATOM 642 C C . VAL A 1 85 ? 46.366 5.749 23.150 1.00 13.79 82 VAL A C 1
ATOM 643 O O . VAL A 1 85 ? 46.848 4.742 23.597 1.00 14.66 82 VAL A O 1
ATOM 647 N N . ILE A 1 86 ? 45.176 5.795 22.549 1.00 14.17 83 ILE A N 1
ATOM 648 C CA . ILE A 1 86 ? 44.389 4.618 22.173 1.00 14.65 83 ILE A CA 1
ATOM 649 C C . ILE A 1 86 ? 44.456 4.476 20.649 1.00 14.91 83 ILE A C 1
ATOM 650 O O . ILE A 1 86 ? 43.858 5.261 19.880 1.00 16.56 83 ILE A O 1
ATOM 655 N N . THR A 1 87 ? 45.309 3.562 20.214 1.00 15.09 84 THR A N 1
ATOM 656 C CA . THR A 1 87 ? 45.760 3.616 18.818 1.00 15.35 84 THR A CA 1
ATOM 657 C C . THR A 1 87 ? 44.639 3.351 17.799 1.00 14.86 84 THR A C 1
ATOM 658 O O . THR A 1 87 ? 44.632 3.980 16.776 1.00 15.79 84 THR A O 1
ATOM 662 N N . GLU A 1 88 ? 43.662 2.522 18.120 1.00 15.74 85 GLU A N 1
ATOM 663 C CA . GLU A 1 88 ? 42.535 2.318 17.188 1.00 15.94 85 GLU A CA 1
ATOM 664 C C . GLU A 1 88 ? 41.462 3.409 17.237 1.00 15.90 85 GLU A C 1
ATOM 665 O O . GLU A 1 88 ? 40.533 3.374 16.416 1.00 16.53 85 GLU A O 1
ATOM 671 N N . GLY A 1 89 ? 41.537 4.320 18.208 1.00 15.44 86 GLY A N 1
ATOM 672 C CA . GLY A 1 89 ? 40.583 5.394 18.410 1.00 16.07 86 GLY A CA 1
ATOM 673 C C . GLY A 1 89 ? 39.315 4.909 19.047 1.00 16.45 86 GLY A C 1
ATOM 674 O O . GLY A 1 89 ? 38.979 3.703 19.108 1.00 17.01 86 GLY A O 1
ATOM 675 N N . VAL A 1 90 ? 38.593 5.907 19.524 1.00 16.00 87 VAL A N 1
ATOM 676 C CA . VAL A 1 90 ? 37.368 5.687 20.260 1.00 16.24 87 VAL A CA 1
ATOM 677 C C . VAL A 1 90 ? 36.390 6.814 19.885 1.00 14.32 87 VAL A C 1
ATOM 678 O O . VAL A 1 90 ? 36.757 7.999 19.761 1.00 14.14 87 VAL A O 1
ATOM 682 N N . THR A 1 91 ? 35.128 6.432 19.755 1.00 12.93 88 THR A N 1
ATOM 683 C CA . THR A 1 91 ? 34.054 7.371 19.507 1.00 12.30 88 THR A CA 1
ATOM 684 C C . THR A 1 91 ? 33.613 7.988 20.828 1.00 12.01 88 THR A C 1
ATOM 685 O O . THR A 1 91 ? 33.200 7.266 21.753 1.00 13.52 88 THR A O 1
ATOM 689 N N . PHE A 1 92 ? 33.645 9.311 20.891 1.00 10.16 89 PHE A N 1
ATOM 690 C CA . PHE A 1 92 ? 33.116 10.074 22.026 1.00 9.97 89 PHE A CA 1
ATOM 691 C C . PHE A 1 92 ? 31.781 10.728 21.727 1.00 9.70 89 PHE A C 1
ATOM 692 O O . PHE A 1 92 ? 31.248 11.433 22.580 1.00 10.44 89 PHE A O 1
ATOM 700 N N . ASN A 1 93 ? 31.224 10.465 20.531 1.00 9.84 90 ASN A N 1
ATOM 701 C CA . ASN A 1 93 ? 30.024 11.175 20.046 1.00 10.91 90 ASN A CA 1
ATOM 702 C C . ASN A 1 93 ? 30.251 12.688 20.030 1.00 10.88 90 ASN A C 1
ATOM 703 O O . ASN A 1 93 ? 29.418 13.490 20.505 1.00 11.57 90 ASN A O 1
ATOM 708 N N . ALA A 1 94 ? 31.419 13.026 19.497 1.00 10.87 91 ALA A N 1
ATOM 709 C CA . ALA A 1 94 ? 31.922 14.404 19.435 1.00 10.43 91 ALA A CA 1
ATOM 710 C C . ALA A 1 94 ? 31.910 14.944 18.019 1.00 11.31 91 ALA A C 1
ATOM 711 O O . ALA A 1 94 ? 32.790 15.690 17.617 1.00 12.44 91 ALA A O 1
ATOM 713 N N . GLU A 1 95 ? 30.890 14.547 17.261 1.00 11.61 92 GLU A N 1
ATOM 714 C CA . GLU A 1 95 ? 30.648 15.063 15.944 1.00 12.10 92 GLU A CA 1
ATOM 715 C C . GLU A 1 95 ? 31.902 14.898 15.113 1.00 12.36 92 GLU A C 1
ATOM 716 O O . GLU A 1 95 ? 32.524 13.794 15.069 1.00 13.88 92 GLU A O 1
ATOM 722 N N . GLY A 1 96 ? 32.344 15.936 14.426 1.00 12.81 93 GLY A N 1
ATOM 723 C CA . GLY A 1 96 ? 33.470 15.802 13.521 1.00 14.10 93 GLY A CA 1
ATOM 724 C C . GLY A 1 96 ? 34.813 15.572 14.200 1.00 13.72 93 GLY A C 1
ATOM 725 O O . GLY A 1 96 ? 35.805 15.303 13.535 1.00 15.39 93 GLY A O 1
ATOM 726 N N . ASN A 1 97 ? 34.884 15.722 15.527 1.00 12.04 94 ASN A N 1
ATOM 727 C CA . ASN A 1 97 ? 36.148 15.552 16.248 1.00 12.05 94 ASN A CA 1
ATOM 728 C C . ASN A 1 97 ? 36.522 14.085 16.492 1.00 11.65 94 ASN A C 1
ATOM 729 O O . ASN A 1 97 ? 37.657 13.790 16.841 1.00 13.84 94 ASN A O 1
ATOM 734 N N . ASP A 1 98 ? 35.563 13.171 16.338 1.00 12.30 95 ASP A N 1
ATOM 735 C CA . ASP A 1 98 ? 35.842 11.763 16.433 1.00 12.59 95 ASP A CA 1
ATOM 736 C C . ASP A 1 98 ? 36.555 11.318 15.179 1.00 13.62 95 ASP A C 1
ATOM 737 O O . ASP A 1 98 ? 36.377 11.889 14.087 1.00 15.33 95 ASP A O 1
ATOM 742 N N . PRO A 1 99 ? 37.323 10.251 15.290 1.00 14.02 96 PRO A N 1
ATOM 743 C CA . PRO A 1 99 ? 37.675 9.474 16.477 1.00 14.84 96 PRO A CA 1
ATOM 744 C C . PRO A 1 99 ? 38.700 10.200 17.371 1.00 14.42 96 PRO A C 1
ATOM 745 O O . PRO A 1 99 ? 39.521 11.007 16.882 1.00 16.18 96 PRO A O 1
ATOM 749 N N . VAL A 1 100 ? 38.591 9.950 18.686 1.00 13.64 97 VAL A N 1
ATOM 750 C CA . VAL A 1 100 ? 39.575 10.442 19.692 1.00 13.69 97 VAL A CA 1
ATOM 751 C C . VAL A 1 100 ? 40.687 9.409 19.877 1.00 13.98 97 VAL A C 1
ATOM 752 O O . VAL A 1 100 ? 40.413 8.222 20.061 1.00 14.95 97 VAL A O 1
ATOM 756 N N . LYS A 1 101 ? 41.934 9.858 19.772 1.00 13.52 98 LYS A N 1
ATOM 757 C CA . LYS A 1 101 ? 43.077 8.953 20.019 1.00 13.12 98 LYS A CA 1
ATOM 758 C C . LYS A 1 101 ? 43.950 9.368 21.184 1.00 13.71 98 LYS A C 1
ATOM 759 O O . LYS A 1 101 ? 44.581 8.509 21.813 1.00 15.87 98 LYS A O 1
ATOM 765 N N . LEU A 1 102 ? 44.046 10.666 21.448 1.00 12.42 99 LEU A N 1
ATOM 766 C CA . LEU A 1 102 ? 44.872 11.218 22.496 1.00 12.01 99 LEU A CA 1
ATOM 767 C C . LEU A 1 102 ? 44.046 11.794 23.617 1.00 10.01 99 LEU A C 1
ATOM 768 O O . LEU A 1 102 ? 43.163 12.576 23.370 1.00 11.61 99 LEU A O 1
ATOM 773 N N . LEU A 1 103 ? 44.297 11.315 24.822 1.00 10.74 100 LEU A N 1
ATOM 774 C CA . LEU A 1 103 ? 43.615 11.801 25.998 1.00 10.15 100 LEU A CA 1
ATOM 775 C C . LEU A 1 103 ? 44.686 12.315 26.956 1.00 10.12 100 LEU A C 1
ATOM 776 O O . LEU A 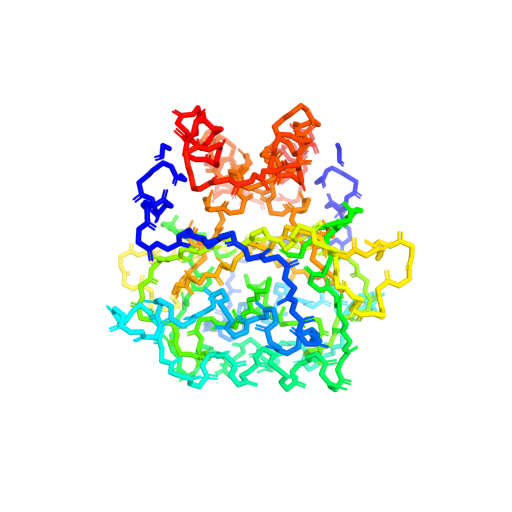1 103 ? 45.546 11.574 27.365 1.00 12.45 100 LEU A O 1
ATOM 781 N N . ILE A 1 104 ? 44.567 13.568 27.360 1.00 8.52 101 ILE A N 1
ATOM 782 C CA . ILE A 1 104 ? 45.373 14.135 28.438 1.00 8.18 101 ILE A CA 1
ATOM 783 C C . ILE A 1 104 ? 44.414 14.499 29.564 1.00 7.74 101 ILE A C 1
ATOM 784 O O . ILE A 1 104 ? 43.626 15.436 29.446 1.00 9.36 101 ILE A O 1
ATOM 789 N N . VAL A 1 105 ? 44.465 13.719 30.623 1.00 7.80 102 VAL A N 1
ATOM 790 C CA . VAL A 1 105 ? 43.653 14.001 31.798 1.00 7.35 102 VAL A CA 1
ATOM 791 C C . VAL A 1 105 ? 44.360 15.073 32.617 1.00 7.07 102 VAL A C 1
ATOM 792 O O . VAL A 1 105 ? 45.543 14.977 32.911 1.00 8.63 102 VAL A O 1
ATOM 796 N N . LEU A 1 106 ? 43.591 16.063 33.019 1.00 7.14 103 LEU A N 1
ATOM 797 C CA . LEU A 1 106 ? 44.025 17.167 33.876 1.00 6.79 103 LEU A CA 1
ATOM 798 C C . LEU A 1 106 ? 43.281 17.083 35.189 1.00 6.67 103 LEU A C 1
ATOM 799 O O . LEU A 1 106 ? 42.053 16.845 35.221 1.00 7.43 103 LEU A O 1
ATOM 804 N N . ALA A 1 107 ? 43.985 17.305 36.280 1.00 6.75 104 ALA A N 1
ATOM 805 C CA . ALA A 1 107 ? 43.382 17.433 37.600 1.00 6.87 104 ALA A CA 1
ATOM 806 C C . ALA A 1 107 ? 44.116 18.541 38.339 1.00 6.83 104 ALA A C 1
ATOM 807 O O . ALA A 1 107 ? 45.345 18.485 38.481 1.00 8.24 104 ALA A O 1
ATOM 809 N N . ALA A 1 108 ? 43.406 19.521 38.856 1.00 7.29 105 ALA A N 1
ATOM 810 C CA . ALA A 1 108 ? 43.979 20.613 39.619 1.00 8.31 105 ALA A CA 1
ATOM 811 C C . ALA A 1 108 ? 43.079 20.899 40.830 1.00 8.96 105 ALA A C 1
ATOM 812 O O . ALA A 1 108 ? 41.860 20.638 40.820 1.00 9.48 105 ALA A O 1
ATOM 814 N N . THR A 1 109 ? 43.691 21.460 41.884 1.00 8.52 106 THR A N 1
ATOM 815 C CA . THR A 1 109 ? 42.967 21.772 43.115 1.00 9.70 106 THR A CA 1
ATOM 816 C C . THR A 1 109 ? 42.565 23.235 43.219 1.00 9.25 106 THR A C 1
ATOM 817 O O . THR A 1 109 ? 41.795 23.589 44.118 1.00 10.45 106 THR A O 1
ATOM 821 N N . ASP A 1 110 ? 43.099 24.094 42.361 1.00 8.78 107 ASP A N 1
ATOM 822 C CA . ASP A 1 110 ? 42.820 25.519 42.416 1.00 9.28 107 ASP A CA 1
ATOM 823 C C . ASP A 1 110 ? 42.999 26.137 41.064 1.00 8.74 107 ASP A C 1
ATOM 824 O O . ASP A 1 110 ? 43.459 25.473 40.123 1.00 10.43 107 ASP A O 1
ATOM 829 N N . SER A 1 111 ? 42.678 27.416 40.941 1.00 9.49 108 SER A N 1
ATOM 830 C CA . SER A 1 111 ? 42.745 28.047 39.629 1.00 9.37 108 SER A CA 1
ATOM 831 C C . SER A 1 111 ? 44.153 28.490 39.239 1.00 9.53 108 SER A C 1
ATOM 832 O O . SER A 1 111 ? 44.482 28.483 38.056 1.00 9.82 108 SER A O 1
ATOM 835 N N . ASN A 1 112 ? 45.018 28.829 40.196 1.00 9.90 109 ASN A N 1
ATOM 836 C CA . ASN A 1 112 ? 46.386 29.183 39.821 1.00 11.01 109 ASN A CA 1
ATOM 837 C C . ASN A 1 112 ? 47.064 28.022 39.102 1.00 10.96 109 ASN A C 1
ATOM 838 O O . ASN A 1 112 ? 47.635 28.206 38.018 1.00 10.76 109 ASN A O 1
ATOM 843 N N . SER A 1 113 ? 46.950 26.821 39.671 1.00 10.47 110 SER A N 1
ATOM 844 C CA . SER A 1 113 ? 47.556 25.646 39.049 1.00 10.00 110 SER A CA 1
ATOM 845 C C . SER A 1 113 ? 46.845 25.220 37.795 1.00 9.84 110 SER A C 1
ATOM 846 O O . SER A 1 113 ? 47.503 24.824 36.834 1.00 10.60 110 SER A O 1
ATOM 849 N N . HIS A 1 114 ? 45.516 25.318 37.774 1.00 9.54 111 HIS A N 1
ATOM 850 C CA . HIS A 1 114 ? 44.761 25.027 36.552 1.00 9.71 111 HIS A CA 1
ATOM 851 C C . HIS A 1 114 ? 45.247 25.892 35.393 1.00 8.95 111 HIS A C 1
ATOM 852 O O . HIS A 1 114 ? 45.504 25.404 34.302 1.00 9.03 111 HIS A O 1
ATOM 859 N N . ILE A 1 115 ? 45.352 27.195 35.630 1.00 8.91 112 ILE A N 1
ATOM 860 C CA . ILE A 1 115 ? 45.756 28.141 34.585 1.00 9.15 112 ILE A CA 1
ATOM 861 C C . ILE A 1 115 ? 47.159 27.820 34.086 1.00 10.27 112 ILE A C 1
ATOM 862 O O . ILE A 1 115 ? 47.419 27.820 32.892 1.00 10.82 112 ILE A O 1
ATOM 867 N N . GLU A 1 116 ? 48.067 27.528 35.013 1.00 10.20 113 GLU A N 1
ATOM 868 C CA . GLU A 1 116 ? 49.419 27.180 34.589 1.00 11.64 113 GLU A CA 1
ATOM 869 C C . GLU A 1 116 ? 49.416 25.927 33.720 1.00 10.49 113 GLU A C 1
ATOM 870 O O . GLU A 1 116 ? 50.065 25.932 32.676 1.00 12.05 113 GLU A O 1
ATOM 876 N N . ALA A 1 117 ? 48.726 24.884 34.155 1.00 9.96 114 ALA A N 1
ATOM 877 C CA . ALA A 1 117 ? 48.687 23.662 33.376 1.00 10.03 114 ALA A CA 1
ATOM 878 C C . ALA A 1 117 ? 48.062 23.907 32.012 1.00 9.15 114 ALA A C 1
ATOM 879 O O . ALA A 1 117 ? 48.548 23.404 31.002 1.00 10.08 114 ALA A O 1
ATOM 881 N N . ILE A 1 118 ? 46.921 24.612 31.961 1.00 9.63 115 ILE A N 1
ATOM 882 C CA . ILE A 1 118 ? 46.257 24.862 30.693 1.00 9.81 115 ILE A CA 1
ATOM 883 C C . ILE A 1 118 ? 47.174 25.651 29.775 1.00 10.19 115 ILE A C 1
ATOM 884 O O . ILE A 1 118 ? 47.222 25.411 28.602 1.00 11.23 115 ILE A O 1
ATOM 889 N N . SER A 1 119 ? 47.895 26.618 30.316 1.00 10.90 116 SER A N 1
ATOM 890 C CA . SER A 1 119 ? 48.765 27.432 29.499 1.00 11.78 116 SER A CA 1
ATOM 891 C C . SER A 1 119 ? 49.844 26.560 28.824 1.00 11.66 116 SER A C 1
ATOM 892 O O . SER A 1 119 ? 50.174 26.788 27.671 1.00 12.56 116 SER A O 1
ATOM 895 N N . GLN A 1 120 ? 50.355 25.558 29.533 1.00 11.65 117 GLN A N 1
ATOM 896 C CA . GLN A 1 120 ? 51.315 24.626 28.945 1.00 12.38 117 GLN A CA 1
ATOM 897 C C . GLN A 1 120 ? 50.670 23.674 27.948 1.00 12.27 117 GLN A C 1
ATOM 898 O O . GLN A 1 120 ? 51.207 23.452 26.850 1.00 13.78 117 GLN A O 1
ATOM 904 N N . LEU A 1 121 ? 49.522 23.110 28.269 1.00 10.69 118 LEU A N 1
ATOM 905 C CA . LEU A 1 121 ? 48.827 22.274 27.335 1.00 10.96 118 LEU A CA 1
ATOM 906 C C . LEU A 1 121 ? 48.395 23.039 26.083 1.00 11.25 118 LEU A C 1
ATOM 907 O O . LEU A 1 121 ? 48.438 22.465 24.962 1.00 13.71 118 LEU A O 1
ATOM 912 N N . ALA A 1 122 ? 48.055 24.319 26.222 1.00 11.44 119 ALA A N 1
ATOM 913 C CA . ALA A 1 122 ? 47.688 25.094 25.058 1.00 11.61 119 ALA A CA 1
ATOM 914 C C . ALA A 1 122 ? 48.855 25.167 24.069 1.00 12.47 119 ALA A C 1
ATOM 915 O O . ALA A 1 122 ? 48.650 25.113 22.863 1.00 13.44 119 ALA A O 1
ATOM 917 N N . GLN A 1 123 ? 50.054 25.314 24.585 1.00 11.62 120 GLN A N 1
ATOM 918 C CA . GLN A 1 123 ? 51.208 25.367 23.723 1.00 13.15 120 GLN A CA 1
ATOM 919 C C . GLN A 1 123 ? 51.429 24.045 22.997 1.00 12.02 120 GLN A C 1
ATOM 920 O O . GLN A 1 123 ? 51.761 24.057 21.807 1.00 14.98 120 GLN A O 1
ATOM 926 N N . LEU A 1 124 ? 51.304 22.926 23.710 1.00 10.68 121 LEU A N 1
ATOM 927 C CA . LEU A 1 124 ? 51.372 21.629 23.039 1.00 9.95 121 LEU A CA 1
ATOM 928 C C . LEU A 1 124 ? 50.337 21.495 21.947 1.00 10.26 121 LEU A C 1
ATOM 929 O O . LEU A 1 124 ? 50.648 21.113 20.815 1.00 10.61 121 LEU A O 1
ATOM 934 N N . PHE A 1 125 ? 49.100 21.792 22.307 1.00 10.27 122 PHE A N 1
ATOM 935 C CA . PHE A 1 125 ? 48.009 21.641 21.347 1.00 11.33 122 PHE A CA 1
ATOM 936 C C . PHE A 1 125 ? 48.140 22.607 20.180 1.00 12.18 122 PHE A C 1
ATOM 937 O O . PHE A 1 125 ? 47.669 22.322 19.077 1.00 15.04 122 PHE A O 1
ATOM 945 N N . ASP A 1 126 ? 48.826 23.718 20.362 1.00 12.94 123 ASP A N 1
ATOM 946 C CA . ASP A 1 126 ? 49.092 24.661 19.275 1.00 13.75 123 ASP A CA 1
ATOM 947 C C . ASP A 1 126 ? 50.335 24.328 18.471 1.00 13.34 123 ASP A C 1
ATOM 948 O O . ASP A 1 126 ? 50.715 25.140 17.645 1.00 16.46 123 ASP A O 1
ATOM 953 N N . THR A 1 127 ? 50.949 23.179 18.677 1.00 11.74 124 THR A N 1
ATOM 954 C CA . THR A 1 127 ? 52.145 22.762 17.938 1.00 11.55 124 THR A CA 1
ATOM 955 C C . THR A 1 127 ? 51.778 21.518 17.125 1.00 10.92 124 THR A C 1
ATOM 956 O O . THR A 1 127 ? 51.858 20.388 17.608 1.00 10.05 124 THR A O 1
ATOM 960 N N . ALA A 1 128 ? 51.375 21.719 15.878 1.00 10.55 125 ALA A N 1
ATOM 961 C CA . ALA A 1 128 ? 50.839 20.663 15.063 1.00 10.81 125 ALA A CA 1
ATOM 962 C C . ALA A 1 128 ? 51.840 19.511 14.902 1.00 10.25 125 ALA A C 1
ATOM 963 O O . ALA A 1 128 ? 51.449 18.351 14.833 1.00 10.22 125 ALA A O 1
ATOM 965 N N . SER A 1 129 ? 53.138 19.814 14.843 1.00 10.03 126 SER A N 1
ATOM 966 C CA . SER A 1 129 ? 54.135 18.759 14.675 1.00 11.10 126 SER A CA 1
ATOM 967 C C . SER A 1 129 ? 54.164 17.803 15.886 1.00 11.49 126 SER A C 1
ATOM 968 O O . SER A 1 129 ? 54.357 16.592 15.740 1.00 12.66 126 SER A O 1
ATOM 971 N N . ASP A 1 130 ? 53.969 18.353 17.089 1.00 10.40 127 ASP A N 1
ATOM 972 C CA . ASP A 1 130 ? 53.917 17.553 18.298 1.00 10.15 127 ASP A CA 1
ATOM 973 C C . ASP A 1 130 ? 52.601 16.830 18.489 1.00 10.20 127 ASP A C 1
ATOM 974 O O . ASP A 1 130 ? 52.578 15.703 18.970 1.00 11.22 127 ASP A O 1
ATOM 979 N N . VAL A 1 131 ? 51.495 17.472 18.126 1.00 10.20 128 VAL A N 1
ATOM 980 C CA . VAL A 1 131 ? 50.196 16.801 18.145 1.00 10.44 128 VAL A CA 1
ATOM 981 C C . VAL A 1 131 ? 50.235 15.582 17.225 1.00 10.21 128 VAL A C 1
ATOM 982 O O . VAL A 1 131 ? 49.836 14.501 17.633 1.00 11.64 128 VAL A O 1
ATOM 986 N N . GLN A 1 132 ? 50.762 15.737 16.018 1.00 10.18 129 GLN A N 1
ATOM 987 C CA . GLN A 1 132 ? 50.817 14.607 15.101 1.00 10.76 129 GLN A CA 1
ATOM 988 C C . GLN A 1 132 ? 51.681 13.488 15.683 1.00 12.06 129 GLN A C 1
ATOM 989 O O . GLN A 1 132 ? 51.337 12.303 15.537 1.00 14.09 129 GLN A O 1
ATOM 995 N N . ALA A 1 133 ? 52.813 13.847 16.272 1.00 12.54 130 ALA A N 1
ATOM 996 C CA . ALA A 1 133 ? 53.701 12.852 16.857 1.00 13.35 130 ALA A CA 1
ATOM 997 C C . ALA A 1 133 ? 52.967 12.050 17.951 1.00 13.34 130 ALA A C 1
ATOM 998 O O . ALA A 1 133 ? 53.116 10.842 18.045 1.00 15.40 130 ALA A O 1
ATOM 1000 N N . LEU A 1 134 ? 52.114 12.686 18.731 1.00 12.04 131 LEU A N 1
ATOM 1001 C CA . LEU A 1 134 ? 51.356 11.973 19.758 1.00 12.83 131 LEU A CA 1
ATOM 1002 C C . LEU A 1 134 ? 50.237 11.114 19.151 1.00 14.42 131 LEU A C 1
ATOM 1003 O O . LEU A 1 134 ? 50.019 9.972 19.562 1.00 16.40 131 LEU A O 1
ATOM 1008 N N . LEU A 1 135 ? 49.531 11.638 18.161 1.00 14.93 132 LEU A N 1
ATOM 1009 C CA . LEU A 1 135 ? 48.500 10.874 17.477 1.00 16.42 132 LEU A CA 1
ATOM 1010 C C . LEU A 1 135 ? 49.105 9.618 16.801 1.00 17.49 132 LEU A C 1
ATOM 1011 O O . LEU A 1 135 ? 48.415 8.577 16.710 1.00 20.19 132 LEU A O 1
ATOM 1016 N N . ASN A 1 136 ? 50.364 9.692 16.338 1.00 17.00 133 ASN A N 1
ATOM 1017 C CA . ASN A 1 136 ? 51.084 8.606 15.668 1.00 19.50 133 ASN A CA 1
ATOM 1018 C C . ASN A 1 136 ? 51.747 7.675 16.679 1.00 17.77 133 ASN A C 1
ATOM 1019 O O . ASN A 1 136 ? 52.370 6.712 16.269 1.00 19.32 133 ASN A O 1
ATOM 1024 N N . ALA A 1 137 ? 51.743 8.025 17.976 1.00 16.62 134 ALA A N 1
ATOM 1025 C CA . ALA A 1 137 ? 52.561 7.305 18.952 1.00 16.25 134 ALA A CA 1
ATOM 1026 C C . ALA A 1 137 ? 52.141 5.852 19.026 1.00 15.33 134 ALA A C 1
ATOM 1027 O O . ALA A 1 137 ? 50.935 5.551 19.093 1.00 16.47 134 ALA A O 1
ATOM 1029 N N . LYS A 1 138 ? 53.137 4.989 19.034 1.00 16.16 135 LYS A N 1
ATOM 1030 C CA . LYS A 1 138 ? 52.934 3.570 19.239 1.00 15.98 135 LYS A CA 1
ATOM 1031 C C . LYS A 1 138 ? 53.502 3.014 20.535 1.00 15.41 135 LYS A C 1
ATOM 1032 O O . LYS A 1 138 ? 53.102 1.945 20.949 1.00 16.30 135 LYS A O 1
ATOM 1038 N N . THR A 1 139 ? 54.399 3.736 21.199 1.00 14.99 136 THR A N 1
ATOM 1039 C CA . THR A 1 139 ? 55.020 3.257 22.433 1.00 14.53 136 THR A CA 1
ATOM 1040 C C . THR A 1 139 ? 55.156 4.422 23.432 1.00 13.03 136 THR A C 1
ATOM 1041 O O . THR A 1 139 ? 55.140 5.583 23.068 1.00 13.63 136 THR A O 1
ATOM 1045 N N . PRO A 1 140 ? 55.452 4.113 24.689 1.00 12.80 137 PRO A N 1
ATOM 1046 C CA . PRO A 1 140 ? 55.695 5.148 25.659 1.00 12.92 137 PRO A CA 1
ATOM 1047 C C . PRO A 1 140 ? 56.914 5.965 25.356 1.00 12.64 137 PRO A C 1
ATOM 1048 O O . PRO A 1 140 ? 56.946 7.181 25.606 1.00 12.62 137 PRO A O 1
ATOM 1052 N N . GLN A 1 141 ? 57.928 5.357 24.752 1.00 12.89 138 GLN A N 1
ATOM 1053 C CA . GLN A 1 141 ? 59.089 6.161 24.343 1.00 14.24 138 GLN A CA 1
ATOM 1054 C C . GLN A 1 141 ? 58.709 7.245 23.330 1.00 13.81 138 GLN A C 1
ATOM 1055 O O . GLN A 1 141 ? 59.249 8.360 23.391 1.00 15.82 138 GLN A O 1
ATOM 1061 N N . ASP A 1 142 ? 57.821 6.920 22.408 1.00 14.71 139 ASP A N 1
ATOM 1062 C CA . ASP A 1 142 ? 57.341 7.903 21.412 1.00 14.51 139 ASP A CA 1
ATOM 1063 C C . ASP A 1 142 ? 56.712 9.115 22.138 1.00 14.39 139 ASP A C 1
ATOM 1064 O O . ASP A 1 142 ? 56.917 10.263 21.768 1.00 15.61 139 ASP A O 1
ATOM 1069 N N . ILE A 1 143 ? 55.936 8.849 23.175 1.00 12.89 140 ILE A N 1
ATOM 1070 C CA . ILE A 1 143 ? 55.304 9.943 23.926 1.00 11.84 140 ILE A CA 1
ATOM 1071 C C . ILE A 1 143 ? 56.338 10.780 24.647 1.00 11.81 140 ILE A C 1
ATOM 1072 O O . ILE A 1 143 ? 56.302 11.984 24.582 1.00 11.75 140 ILE A O 1
ATOM 1077 N N . LEU A 1 144 ? 57.276 10.132 25.350 1.00 11.46 141 LEU A N 1
ATOM 1078 C CA . LEU A 1 144 ? 58.275 10.914 26.070 1.00 12.34 141 LEU A CA 1
ATOM 1079 C C . LEU A 1 144 ? 59.129 11.803 25.186 1.00 13.30 141 LEU A C 1
ATOM 1080 O O . LEU A 1 144 ? 59.517 12.867 25.607 1.00 13.80 141 LEU A O 1
ATOM 1085 N N . SER A 1 145 ? 59.380 11.373 23.957 1.00 13.40 142 SER A N 1
ATOM 1086 C CA . SER A 1 145 ? 60.150 12.162 23.030 1.00 14.91 142 SER A CA 1
ATOM 1087 C C . SER A 1 145 ? 59.430 13.463 22.692 1.00 13.87 142 SER A C 1
ATOM 1088 O O . SER A 1 145 ? 60.093 14.497 22.530 1.00 15.23 142 SER A O 1
ATOM 1091 N N . VAL A 1 146 ? 58.121 13.450 22.572 1.00 12.54 143 VAL A N 1
ATOM 1092 C CA . VAL A 1 146 ? 57.397 14.683 22.382 1.00 11.89 143 VAL A CA 1
ATOM 1093 C C . VAL A 1 146 ? 57.434 15.551 23.643 1.00 11.91 143 VAL A C 1
ATOM 1094 O O . VAL A 1 146 ? 57.701 16.745 23.588 1.00 12.67 143 VAL A O 1
ATOM 1098 N N . ILE A 1 147 ? 57.085 14.927 24.775 1.00 12.34 144 ILE A N 1
ATOM 1099 C CA . ILE A 1 147 ? 56.992 15.629 26.037 1.00 12.12 144 ILE A CA 1
ATOM 1100 C C . ILE A 1 147 ? 58.348 16.269 26.443 1.00 13.04 144 ILE A C 1
ATOM 1101 O O . ILE A 1 147 ? 58.360 17.249 27.122 1.00 14.82 144 ILE A O 1
ATOM 1106 N N . ALA A 1 148 ? 59.439 15.695 25.965 1.00 12.92 145 ALA A N 1
ATOM 1107 C CA . ALA A 1 148 ? 60.776 16.213 26.258 1.00 14.49 145 ALA A CA 1
ATOM 1108 C C . ALA A 1 148 ? 60.974 17.627 25.755 1.00 15.17 145 ALA A C 1
ATOM 1109 O O . ALA A 1 148 ? 61.891 18.286 26.163 1.00 17.08 145 ALA A O 1
ATOM 1111 N N . ARG A 1 149 ? 60.081 18.084 24.882 1.00 14.91 146 ARG A N 1
ATOM 1112 C CA . ARG A 1 149 ? 60.155 19.440 24.342 1.00 14.91 146 ARG A CA 1
ATOM 1113 C C . ARG A 1 149 ? 59.248 20.406 25.105 1.00 14.29 146 ARG A C 1
ATOM 1114 O O . ARG A 1 149 ? 58.984 21.518 24.647 1.00 16.27 146 ARG A O 1
ATOM 1122 N N . TYR A 1 150 ? 58.778 19.971 26.269 1.00 14.29 147 TYR A N 1
ATOM 1123 C CA . TYR A 1 150 ? 57.906 20.780 27.117 1.00 13.86 147 TYR A CA 1
ATOM 1124 C C . TYR A 1 150 ? 58.409 20.838 28.598 1.00 14.72 147 TYR A C 1
ATOM 1125 O O . TYR A 1 150 ? 57.680 20.653 29.541 1.00 14.14 147 TYR A O 1
ATOM 1135 N N . ALA B 1 3 ? 43.351 36.949 19.813 1.00 24.69 0 ALA B N 1
ATOM 1136 C CA . ALA B 1 3 ? 42.862 38.349 19.546 1.00 27.30 0 ALA B CA 1
ATOM 1137 C C . ALA B 1 3 ? 41.574 38.409 20.345 1.00 26.50 0 ALA B C 1
ATOM 1138 O O . ALA B 1 3 ? 40.730 39.314 20.237 1.00 29.68 0 ALA B O 1
ATOM 1148 N N . LEU B 1 5 ? 40.700 38.450 23.788 1.00 16.12 2 LEU B N 1
ATOM 1149 C CA . LEU B 1 5 ? 40.258 39.298 24.869 1.00 15.24 2 LEU B CA 1
ATOM 1150 C C . LEU B 1 5 ? 39.662 40.600 24.363 1.00 14.40 2 LEU B C 1
ATOM 1151 O O . LEU B 1 5 ? 38.657 41.082 24.894 1.00 15.10 2 LEU B O 1
ATOM 1156 N N . LYS B 1 6 ? 40.276 41.186 23.352 1.00 14.19 3 LYS B N 1
ATOM 1157 C CA . LYS B 1 6 ? 39.800 42.434 22.818 1.00 14.82 3 LYS B CA 1
ATOM 1158 C C . LYS B 1 6 ? 38.374 42.349 22.277 1.00 14.59 3 LYS B C 1
ATOM 1159 O O . LYS B 1 6 ? 37.571 43.277 22.426 1.00 15.02 3 LYS B O 1
ATOM 1165 N N . THR B 1 7 ? 38.063 41.223 21.678 1.00 14.09 4 THR B N 1
ATOM 1166 C CA . THR B 1 7 ? 36.732 40.940 21.147 1.00 14.88 4 THR B CA 1
ATOM 1167 C C . THR B 1 7 ? 35.708 40.667 22.221 1.00 13.68 4 THR B C 1
ATOM 1168 O O . THR B 1 7 ? 34.579 41.139 22.133 1.00 15.82 4 THR B O 1
ATOM 1172 N N . LEU B 1 8 ? 36.102 39.909 23.248 1.00 11.94 5 LEU B N 1
ATOM 1173 C CA . LEU B 1 8 ? 35.175 39.515 24.298 1.00 11.21 5 LEU B CA 1
ATOM 1174 C C . LEU B 1 8 ? 34.922 40.626 25.325 1.00 11.36 5 LEU B C 1
ATOM 1175 O O . LEU B 1 8 ? 33.777 40.803 25.753 1.00 11.69 5 LEU B O 1
ATOM 1180 N N . LEU B 1 9 ? 35.950 41.362 25.712 1.00 10.52 6 LEU B N 1
ATOM 1181 C CA . LEU B 1 9 ? 35.869 42.357 26.764 1.00 10.97 6 LEU B CA 1
ATOM 1182 C C . LEU B 1 9 ? 35.651 43.735 26.161 1.00 12.64 6 LEU B C 1
ATOM 1183 O O . LEU B 1 9 ? 36.543 44.579 26.089 1.00 14.06 6 LEU B O 1
ATOM 1188 N N . THR B 1 10 ? 34.413 43.951 25.709 1.00 14.45 7 THR B N 1
ATOM 1189 C CA . THR B 1 10 ? 33.983 45.260 25.257 1.00 15.45 7 THR B CA 1
ATOM 1190 C C . THR B 1 10 ? 33.360 46.038 26.412 1.00 14.35 7 THR B C 1
ATOM 1191 O O . THR B 1 10 ? 33.164 45.516 27.531 1.00 14.54 7 THR B O 1
ATOM 1195 N N . SER B 1 11 ? 33.062 47.305 26.163 1.00 16.23 8 SER B N 1
ATOM 1196 C CA . SER B 1 11 ? 32.650 48.198 27.240 1.00 16.76 8 SER B CA 1
ATOM 1197 C C . SER B 1 11 ? 31.430 47.750 28.052 1.00 16.09 8 SER B C 1
ATOM 1198 O O . SER B 1 11 ? 31.300 48.007 29.229 1.00 16.61 8 SER B O 1
ATOM 1201 N N . ASP B 1 12 ? 30.516 47.075 27.377 1.00 15.12 9 ASP B N 1
ATOM 1202 C CA . ASP B 1 12 ? 29.333 46.573 27.998 1.00 14.70 9 ASP B CA 1
ATOM 1203 C C . ASP B 1 12 ? 29.524 45.523 29.103 1.00 13.07 9 ASP B C 1
ATOM 1204 O O . ASP B 1 12 ? 28.638 45.313 29.916 1.00 13.50 9 ASP B O 1
ATOM 1209 N N . VAL B 1 13 ? 30.686 44.846 29.142 1.00 12.73 10 VAL B N 1
ATOM 1210 C CA . VAL B 1 13 ? 30.988 43.836 30.162 1.00 11.29 10 VAL B CA 1
ATOM 1211 C C . VAL B 1 13 ? 32.135 44.243 31.074 1.00 10.09 10 VAL B C 1
ATOM 1212 O O . VAL B 1 13 ? 32.646 43.432 31.817 1.00 10.04 10 VAL B 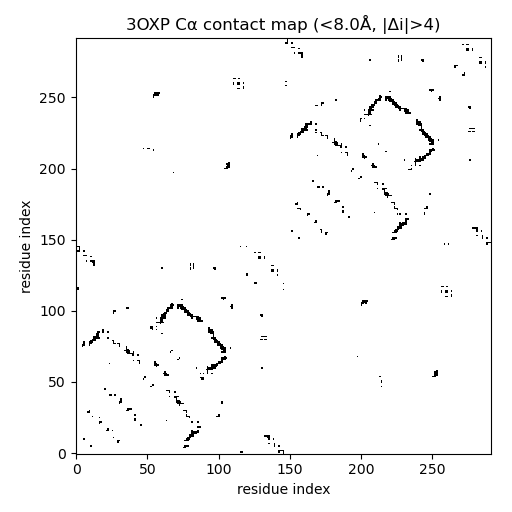O 1
ATOM 1216 N N . ILE B 1 14 ? 32.495 45.516 31.034 1.00 11.75 11 ILE B N 1
ATOM 1217 C CA . ILE B 1 14 ? 33.530 46.116 31.887 1.00 11.88 11 ILE B CA 1
ATOM 1218 C C . ILE B 1 14 ? 32.888 47.068 32.900 1.00 13.28 11 ILE B C 1
ATOM 1219 O O . ILE B 1 14 ? 32.089 47.932 32.542 1.00 15.46 11 ILE B O 1
ATOM 1224 N N A GLN B 1 15 ? 33.201 46.826 34.187 0.50 12.74 12 GLN B N 1
ATOM 1225 N N B GLN B 1 15 ? 33.313 46.982 34.136 0.50 13.95 12 GLN B N 1
ATOM 1226 C CA A GLN B 1 15 ? 32.690 47.539 35.386 0.50 12.71 12 GLN B CA 1
ATOM 1227 C CA B GLN B 1 15 ? 32.802 47.880 35.110 0.50 15.10 12 GLN B CA 1
ATOM 1228 C C A GLN B 1 15 ? 33.886 48.159 36.156 0.50 12.84 12 GLN B C 1
ATOM 1229 C C B GLN B 1 15 ? 33.850 48.190 36.148 0.50 14.09 12 GLN B C 1
ATOM 1230 O O A GLN B 1 15 ? 34.903 47.476 36.343 0.50 12.32 12 GLN B O 1
ATOM 1231 O O B GLN B 1 15 ? 34.672 47.352 36.538 0.50 13.22 12 GLN B O 1
ATOM 1242 N N . VAL B 1 16 ? 33.783 49.424 36.606 1.00 13.71 13 VAL B N 1
ATOM 1243 C CA . VAL B 1 16 ? 34.644 49.928 37.674 1.00 14.01 13 VAL B CA 1
ATOM 1244 C C . VAL B 1 16 ? 33.714 50.492 38.726 1.00 16.74 13 VAL B C 1
ATOM 1245 O O . VAL B 1 16 ? 32.898 51.351 38.431 1.00 18.29 13 VAL B O 1
ATOM 1249 N N . VAL B 1 17 ? 33.814 50.000 39.931 1.00 17.17 14 VAL B N 1
ATOM 1250 C CA . VAL B 1 17 ? 32.935 50.455 40.980 1.00 19.68 14 VAL B CA 1
ATOM 1251 C C . VAL B 1 17 ? 33.851 50.789 42.105 1.00 19.13 14 VAL B C 1
ATOM 1252 O O . VAL B 1 17 ? 34.999 50.316 42.213 1.00 20.43 14 VAL B O 1
ATOM 1256 N N . SER B 1 18 ? 33.402 51.680 42.972 1.00 19.26 15 SER B N 1
ATOM 1257 C CA . SER B 1 18 ? 34.305 51.992 44.056 1.00 19.94 15 SER B CA 1
ATOM 1258 C C . SER B 1 18 ? 34.271 50.948 45.149 1.00 19.54 15 SER B C 1
ATOM 1259 O O . SER B 1 18 ? 35.287 50.653 45.692 1.00 18.06 15 SER B O 1
ATOM 1262 N N . GLN B 1 19 ? 33.087 50.459 45.510 1.00 20.11 16 GLN B N 1
ATOM 1263 C CA . GLN B 1 19 ? 32.930 49.639 46.703 1.00 21.74 16 GLN B CA 1
ATOM 1264 C C . GLN B 1 19 ? 31.969 48.538 46.423 1.00 21.33 16 GLN B C 1
ATOM 1265 O O . GLN B 1 19 ? 30.845 48.760 45.919 1.00 24.76 16 GLN B O 1
ATOM 1271 N N . ALA B 1 20 ? 32.376 47.347 46.836 1.00 17.72 17 ALA B N 1
ATOM 1272 C CA . ALA B 1 20 ? 31.476 46.264 46.876 1.00 17.46 17 ALA B CA 1
ATOM 1273 C C . ALA B 1 20 ? 31.179 45.995 48.335 1.00 15.83 17 ALA B C 1
ATOM 1274 O O . ALA B 1 20 ? 32.041 46.149 49.222 1.00 17.44 17 ALA B O 1
ATOM 1276 N N . LYS B 1 21 ? 29.975 45.548 48.541 1.00 15.56 18 LYS B N 1
ATOM 1277 C CA . LYS B 1 21 ? 29.515 45.211 49.873 1.00 15.94 18 LYS B CA 1
ATOM 1278 C C . LYS B 1 21 ? 30.349 44.034 50.447 1.00 14.61 18 LYS B C 1
ATOM 1279 O O . LYS B 1 21 ? 30.687 43.977 51.634 1.00 14.25 18 LYS B O 1
ATOM 1285 N N . ASP B 1 22 ? 30.650 43.073 49.584 1.00 11.97 19 ASP B N 1
ATOM 1286 C CA . ASP B 1 22 ? 31.293 41.860 49.974 1.00 10.86 19 ASP B CA 1
ATOM 1287 C C . ASP B 1 22 ? 31.630 41.075 48.689 1.00 9.71 19 ASP B C 1
ATOM 1288 O O . ASP B 1 22 ? 31.364 41.526 47.578 1.00 9.96 19 ASP B O 1
ATOM 1293 N N . TRP B 1 23 ? 32.185 39.887 48.863 1.00 9.21 20 TRP B N 1
ATOM 1294 C CA . TRP B 1 23 ? 32.603 39.053 47.736 1.00 8.77 20 TRP B CA 1
ATOM 1295 C C . TRP B 1 23 ? 31.424 38.695 46.813 1.00 8.13 20 TRP B C 1
ATOM 1296 O O . TRP B 1 23 ? 31.591 38.619 45.621 1.00 8.48 20 TRP B O 1
ATOM 1307 N N . ARG B 1 24 ? 30.243 38.475 47.407 1.00 8.88 21 ARG B N 1
ATOM 1308 C CA . ARG B 1 24 ? 29.082 38.078 46.617 1.00 10.09 21 ARG B CA 1
ATOM 1309 C C . ARG B 1 24 ? 28.666 39.236 45.713 1.00 8.99 21 ARG B C 1
ATOM 1310 O O . ARG B 1 24 ? 28.382 39.052 44.551 1.00 9.66 21 ARG B O 1
ATOM 1318 N N . ASP B 1 25 ? 28.655 40.457 46.260 1.00 9.50 22 ASP B N 1
ATOM 1319 C CA . ASP B 1 25 ? 28.370 41.639 45.448 1.00 10.21 22 ASP B CA 1
ATOM 1320 C C . ASP B 1 25 ? 29.373 41.814 44.349 1.00 9.35 22 ASP B C 1
ATOM 1321 O O . ASP B 1 25 ? 28.992 42.131 43.227 1.00 9.83 22 ASP B O 1
ATOM 1326 N N . ALA B 1 26 ? 30.667 41.605 44.655 1.00 9.19 23 ALA B N 1
ATOM 1327 C CA . ALA B 1 26 ? 31.714 41.724 43.632 1.00 8.93 23 ALA B CA 1
ATOM 1328 C C . ALA B 1 26 ? 31.470 40.742 42.486 1.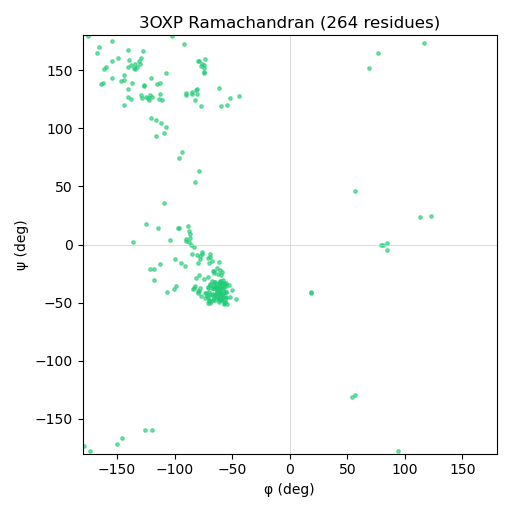00 8.47 23 ALA B C 1
ATOM 1329 O O . ALA B 1 26 ? 31.591 41.104 41.310 1.00 8.94 23 ALA B O 1
ATOM 1331 N N . ILE B 1 27 ? 31.151 39.501 42.802 1.00 7.79 24 ILE B N 1
ATOM 1332 C CA . ILE B 1 27 ? 30.863 38.554 41.764 1.00 7.93 24 ILE B CA 1
ATOM 1333 C C . ILE B 1 27 ? 29.595 38.950 40.992 1.00 7.62 24 ILE B C 1
ATOM 1334 O O . ILE B 1 27 ? 29.566 38.880 39.742 1.00 8.02 24 ILE B O 1
ATOM 1339 N N . ALA B 1 28 ? 28.551 39.350 41.694 1.00 8.11 25 ALA B N 1
ATOM 1340 C CA . ALA B 1 28 ? 27.312 39.736 41.030 1.00 8.89 25 ALA B CA 1
ATOM 1341 C C . ALA B 1 28 ? 27.466 40.914 40.063 1.00 8.96 25 ALA B C 1
ATOM 1342 O O . ALA B 1 28 ? 26.903 40.910 38.977 1.00 10.35 25 ALA B O 1
ATOM 1344 N N . ILE B 1 29 ? 28.220 41.915 40.475 1.00 9.20 26 ILE B N 1
ATOM 1345 C CA . ILE B 1 29 ? 28.492 43.029 39.650 1.00 10.78 26 ILE B CA 1
ATOM 1346 C C . ILE B 1 29 ? 29.093 42.584 38.336 1.00 10.25 26 ILE B C 1
ATOM 1347 O O . ILE B 1 29 ? 28.789 43.064 37.228 1.00 11.24 26 ILE B O 1
ATOM 1352 N N . SER B 1 30 ? 30.042 41.688 38.460 1.00 10.33 27 SER B N 1
ATOM 1353 C CA . SER B 1 30 ? 30.717 41.198 37.282 1.00 11.56 27 SER B CA 1
ATOM 1354 C C . SER B 1 30 ? 29.885 40.342 36.375 1.00 12.98 27 SER B C 1
ATOM 1355 O O . SER B 1 30 ? 30.024 40.395 35.142 1.00 15.87 27 SER B O 1
ATOM 1358 N N . CYS B 1 31 ? 28.982 39.566 36.922 1.00 12.32 28 CYS B N 1
ATOM 1359 C CA . CYS B 1 31 ? 28.194 38.649 36.116 1.00 12.78 28 CYS B CA 1
ATOM 1360 C C . CYS B 1 31 ? 26.897 39.216 35.600 1.00 13.77 28 CYS B C 1
ATOM 1361 O O . CYS B 1 31 ? 26.353 38.661 34.640 1.00 14.60 28 CYS B O 1
ATOM 1364 N N . GLN B 1 32 ? 26.384 40.297 36.169 1.00 14.77 29 GLN B N 1
ATOM 1365 C CA . GLN B 1 32 ? 25.074 40.753 35.719 1.00 15.43 29 GLN B CA 1
ATOM 1366 C C . GLN B 1 32 ? 25.046 41.042 34.202 1.00 15.98 29 GLN B C 1
ATOM 1367 O O . GLN B 1 32 ? 24.083 40.723 33.570 1.00 14.32 29 GLN B O 1
ATOM 1373 N N . PRO B 1 33 ? 26.097 41.671 33.613 1.00 13.48 30 PRO B N 1
ATOM 1374 C CA . PRO B 1 33 ? 25.984 41.914 32.156 1.00 12.90 30 PRO B CA 1
ATOM 1375 C C . PRO B 1 33 ? 25.859 40.613 31.353 1.00 10.92 30 PRO B C 1
ATOM 1376 O O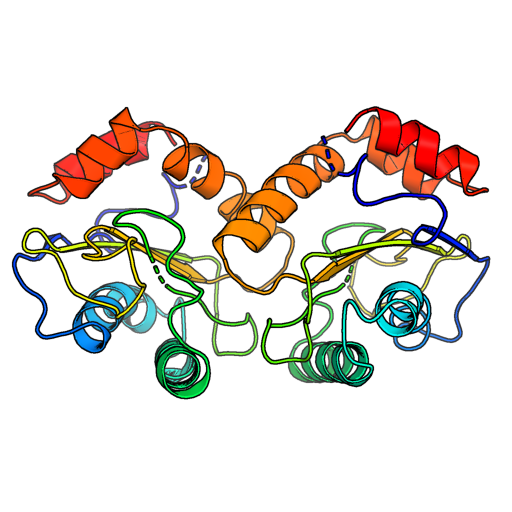 . PRO B 1 33 ? 25.276 40.639 30.262 1.00 11.18 30 PRO B O 1
ATOM 1380 N N . LEU B 1 34 ? 26.502 39.526 31.802 1.00 10.04 31 LEU B N 1
ATOM 1381 C CA . LEU B 1 34 ? 26.443 38.253 31.087 1.00 8.72 31 LEU B CA 1
ATOM 1382 C C . LEU B 1 34 ? 25.114 37.558 31.265 1.00 8.51 31 LEU B C 1
ATOM 1383 O O . LEU B 1 34 ? 24.711 36.813 30.380 1.00 9.73 31 LEU B O 1
ATOM 1388 N N . ILE B 1 35 ? 24.448 37.777 32.397 1.00 9.54 32 ILE B N 1
ATOM 1389 C CA . ILE B 1 35 ? 23.087 37.252 32.544 1.00 10.10 32 ILE B CA 1
ATOM 1390 C C . ILE B 1 35 ? 22.190 38.086 31.609 1.00 10.93 32 ILE B C 1
ATOM 1391 O O . ILE B 1 35 ? 21.372 37.550 30.837 1.00 11.80 32 ILE B O 1
ATOM 1396 N N . ASP B 1 36 ? 22.367 39.399 31.629 1.00 11.31 33 ASP B N 1
ATOM 1397 C CA . ASP B 1 36 ? 21.483 40.270 30.892 1.00 12.94 33 ASP B CA 1
ATOM 1398 C C . ASP B 1 36 ? 21.573 40.065 29.387 1.00 12.38 33 ASP B C 1
ATOM 1399 O O . ASP B 1 36 ? 20.556 40.114 28.672 1.00 14.28 33 ASP B O 1
ATOM 1404 N N . ASN B 1 37 ? 22.762 39.797 28.869 1.00 9.70 34 ASN B N 1
ATOM 1405 C CA . ASN B 1 37 ? 22.941 39.623 27.433 1.00 9.91 34 ASN B CA 1
ATOM 1406 C C . ASN B 1 37 ? 22.774 38.178 26.973 1.00 10.10 34 ASN B C 1
ATOM 1407 O O . ASN B 1 37 ? 22.968 37.853 25.789 1.00 11.07 34 ASN B O 1
ATOM 1412 N N . GLY B 1 38 ? 22.389 37.301 27.897 1.00 9.09 35 GLY B N 1
ATOM 1413 C CA . GLY B 1 38 ? 22.143 35.924 27.567 1.00 9.76 35 GLY B CA 1
ATOM 1414 C C . GLY B 1 38 ? 23.346 35.018 27.466 1.00 9.20 35 GLY B C 1
ATOM 1415 O O . GLY B 1 38 ? 23.194 33.852 27.164 1.00 9.35 35 GLY B O 1
ATOM 1416 N N . ALA B 1 39 ? 24.559 35.547 27.688 1.00 7.92 36 ALA B N 1
ATOM 1417 C CA . ALA B 1 39 ? 25.741 34.717 27.604 1.00 7.59 36 ALA B CA 1
ATOM 1418 C C . ALA B 1 39 ? 25.760 33.576 28.612 1.00 7.22 36 ALA B C 1
ATOM 1419 O O . ALA B 1 39 ? 26.289 32.509 28.342 1.00 8.12 36 ALA B O 1
ATOM 1421 N N . VAL B 1 40 ? 25.238 33.834 29.803 1.00 8.07 37 VAL B N 1
ATOM 1422 C CA . VAL B 1 40 ? 25.098 32.804 30.840 1.00 8.33 37 VAL B CA 1
ATOM 1423 C C . VAL B 1 40 ? 23.679 32.879 31.411 1.00 8.17 37 VAL B C 1
ATOM 1424 O O . VAL B 1 40 ? 23.072 33.957 31.443 1.00 9.84 37 VAL B O 1
ATOM 1428 N N . GLU B 1 41 ? 23.185 31.767 31.898 1.00 8.67 38 GLU B N 1
ATOM 1429 C CA . GLU B 1 41 ? 21.985 31.730 32.701 1.00 9.58 38 GLU B CA 1
ATOM 1430 C C . GLU B 1 41 ? 22.272 32.219 34.119 1.00 9.69 38 GLU B C 1
ATOM 1431 O O . GLU B 1 41 ? 23.397 32.106 34.608 1.00 10.03 38 GLU B O 1
ATOM 1437 N N . ALA B 1 42 ? 21.259 32.701 34.772 1.00 10.79 39 ALA B N 1
ATOM 1438 C CA . ALA B 1 42 ? 21.418 33.169 36.155 1.00 10.95 39 ALA B CA 1
ATOM 1439 C C . ALA B 1 42 ? 21.974 32.098 37.069 1.00 10.72 39 ALA B C 1
ATOM 1440 O O . ALA B 1 42 ? 22.728 32.409 38.010 1.00 11.79 39 ALA B O 1
ATOM 1442 N N . ARG B 1 43 ? 21.618 30.851 36.825 1.00 9.65 40 ARG B N 1
ATOM 1443 C CA . ARG B 1 43 ? 22.089 29.762 37.653 1.00 9.57 40 ARG B CA 1
ATOM 1444 C C . ARG B 1 43 ? 23.626 29.643 37.626 1.00 9.12 40 ARG B C 1
ATOM 1445 O O . ARG B 1 43 ? 24.219 29.051 38.554 1.00 9.99 40 ARG B O 1
ATOM 1453 N N . TYR B 1 44 ? 24.294 30.169 36.595 1.00 9.62 41 TYR B N 1
ATOM 1454 C CA . TYR B 1 44 ? 25.762 30.141 36.555 1.00 9.20 41 TYR B CA 1
ATOM 1455 C C . TYR B 1 44 ? 26.365 30.874 37.737 1.00 8.68 41 TYR B C 1
ATOM 1456 O O . TYR B 1 44 ? 27.311 30.390 38.349 1.00 8.59 41 TYR B O 1
ATOM 1465 N N . VAL B 1 45 ? 25.833 32.057 38.061 1.00 8.87 42 VAL B N 1
ATOM 1466 C CA . VAL B 1 45 ? 26.322 32.803 39.189 1.00 9.71 42 VAL B CA 1
ATOM 1467 C C . VAL B 1 45 ? 26.049 32.096 40.488 1.00 8.79 42 VAL B C 1
ATOM 1468 O O . VAL B 1 45 ? 26.892 32.092 41.393 1.00 9.26 42 VAL B O 1
ATOM 1472 N N A GLU B 1 46 ? 24.875 31.474 40.591 0.50 9.05 43 GLU B N 1
ATOM 1473 N N B GLU B 1 46 ? 24.895 31.458 40.581 0.50 9.18 43 GLU B N 1
ATOM 1474 C CA A GLU B 1 46 ? 24.543 30.670 41.737 0.50 8.70 43 GLU B CA 1
ATOM 1475 C CA B GLU B 1 46 ? 24.572 30.729 41.756 0.50 8.78 43 GLU B CA 1
ATOM 1476 C C A GLU B 1 46 ? 25.542 29.531 41.960 0.50 8.63 43 GLU B C 1
ATOM 1477 C C B GLU B 1 46 ? 25.514 29.519 41.962 0.50 8.70 43 GLU B C 1
ATOM 1478 O O A GLU B 1 46 ? 25.925 29.223 43.102 0.50 9.42 43 GLU B O 1
ATOM 1479 O O B GLU B 1 46 ? 25.883 29.194 43.102 0.50 9.43 43 GLU B O 1
ATOM 1490 N N . ALA B 1 47 ? 25.969 28.898 40.877 1.00 8.40 44 ALA B N 1
ATOM 1491 C CA . ALA B 1 47 ? 26.969 27.801 40.968 1.00 8.13 44 ALA B CA 1
ATOM 1492 C C . ALA B 1 47 ? 28.275 28.348 41.538 1.00 7.57 44 ALA B C 1
ATOM 1493 O O . ALA B 1 47 ? 28.904 27.719 42.392 1.00 7.96 44 ALA B O 1
ATOM 1495 N N . ILE B 1 48 ? 28.640 29.547 41.098 1.00 7.33 45 ILE B N 1
ATOM 1496 C CA . ILE B 1 48 ? 29.836 30.215 41.637 1.00 7.98 45 ILE B CA 1
ATOM 1497 C C . ILE B 1 48 ? 29.694 30.462 43.139 1.00 7.05 45 ILE B C 1
ATOM 1498 O O . ILE B 1 48 ? 30.590 30.156 43.935 1.00 8.41 45 ILE B O 1
ATOM 1503 N N . TYR B 1 49 ? 28.577 31.037 43.536 1.00 7.63 46 TYR B N 1
ATOM 1504 C CA . TYR B 1 49 ? 28.375 31.307 44.953 1.00 8.02 46 TYR B CA 1
ATOM 1505 C C . TYR B 1 49 ? 28.447 30.005 45.768 1.00 8.19 46 TYR B C 1
ATOM 1506 O O . TYR B 1 49 ? 29.044 29.951 46.860 1.00 8.89 46 TYR B O 1
ATOM 1515 N N . ARG B 1 50 ? 27.747 28.972 45.288 1.00 8.15 47 ARG B N 1
ATOM 1516 C CA . ARG B 1 50 ? 27.640 27.733 46.040 1.00 8.56 47 ARG B CA 1
ATOM 1517 C C . ARG B 1 50 ? 28.999 27.071 46.207 1.00 8.29 47 ARG B C 1
ATOM 1518 O O . ARG B 1 50 ? 29.303 26.483 47.250 1.00 8.85 47 ARG B O 1
ATOM 1526 N N . SER B 1 51 ? 29.841 27.147 45.183 1.00 7.88 48 SER B N 1
ATOM 1527 C CA . SER B 1 51 ? 31.206 26.617 45.272 1.00 7.87 48 SER B CA 1
ATOM 1528 C C . SER B 1 51 ? 32.043 27.453 46.226 1.00 8.18 48 SER B C 1
ATOM 1529 O O . SER B 1 51 ? 32.768 26.897 47.036 1.00 8.70 48 SER B O 1
ATOM 1532 N N . HIS B 1 52 ? 31.941 28.765 46.173 1.00 8.71 49 HIS B N 1
ATOM 1533 C CA . HIS B 1 52 ? 32.651 29.605 47.114 1.00 8.90 49 HIS B CA 1
ATOM 1534 C C . HIS B 1 52 ? 32.320 29.191 48.531 1.00 8.90 49 HIS B C 1
ATOM 1535 O O . HIS B 1 52 ? 33.197 28.997 49.381 1.00 10.11 49 HIS B O 1
ATOM 1542 N N . GLU B 1 53 ? 31.025 29.093 48.805 1.00 9.10 50 GLU B N 1
ATOM 1543 C CA . GLU B 1 53 ? 30.579 28.817 50.174 1.00 11.29 50 GLU B CA 1
ATOM 1544 C C . GLU B 1 53 ? 30.990 27.423 50.628 1.00 9.80 50 GLU B C 1
ATOM 1545 O O . GLU B 1 53 ? 31.387 27.266 51.812 1.00 12.75 50 GLU B O 1
ATOM 1551 N N . ALA B 1 54 ? 30.850 26.433 49.784 1.00 9.82 51 ALA B N 1
ATOM 1552 C CA . ALA B 1 54 ? 31.126 25.066 50.203 1.00 10.40 51 ALA B CA 1
ATOM 1553 C C . ALA B 1 54 ? 32.606 24.662 50.143 1.00 10.19 51 ALA B C 1
ATOM 1554 O O . ALA B 1 54 ? 33.044 23.883 50.977 1.00 12.52 51 ALA B O 1
ATOM 1556 N N . ILE B 1 55 ? 33.303 25.158 49.113 1.00 10.08 52 ILE B N 1
ATOM 1557 C CA . ILE B 1 55 ? 34.636 24.721 48.788 1.00 9.54 52 ILE B CA 1
ATOM 1558 C C . ILE B 1 55 ? 35.681 25.783 49.163 1.00 11.47 52 ILE B C 1
ATOM 1559 O O . ILE B 1 55 ? 36.763 25.460 49.611 1.00 16.14 52 ILE B O 1
ATOM 1564 N N . GLY B 1 56 ? 35.382 27.059 48.911 1.00 10.17 53 GLY B N 1
ATOM 1565 C CA . GLY B 1 56 ? 36.308 28.146 49.229 1.00 9.34 53 GLY B CA 1
ATOM 1566 C C . GLY B 1 56 ? 36.756 28.880 47.979 1.00 7.99 53 GLY B C 1
ATOM 1567 O O . GLY B 1 56 ? 36.420 28.480 46.846 1.00 9.14 53 GLY B O 1
ATOM 1568 N N . PRO B 1 57 ? 37.493 29.985 48.149 1.00 8.83 54 PRO B N 1
ATOM 1569 C CA . PRO B 1 57 ? 37.823 30.907 47.034 1.00 10.13 54 PRO B CA 1
ATOM 1570 C C . PRO B 1 57 ? 39.017 30.410 46.217 1.00 9.57 54 PRO B C 1
ATOM 1571 O O . PRO B 1 57 ? 39.994 31.137 46.029 1.00 10.88 54 PRO B O 1
ATOM 1575 N N . TYR B 1 58 ? 38.980 29.183 45.717 1.00 9.85 55 TYR B N 1
ATOM 1576 C CA . TYR B 1 58 ? 40.119 28.648 44.971 1.00 10.90 55 TYR B CA 1
ATOM 1577 C C . TYR B 1 58 ? 40.323 29.277 43.609 1.00 10.43 55 TYR B C 1
ATOM 1578 O O . TYR B 1 58 ? 41.340 29.048 42.958 1.00 11.61 55 TYR B O 1
ATOM 1587 N N . TYR B 1 59 ? 39.345 30.030 43.164 1.00 9.92 56 TYR B N 1
ATOM 1588 C CA . TYR B 1 59 ? 39.357 30.788 41.906 1.00 9.91 56 TYR B CA 1
ATOM 1589 C C . TYR B 1 59 ? 40.063 32.147 42.031 1.00 9.30 56 TYR B C 1
ATOM 1590 O O . TYR B 1 59 ? 40.162 32.886 41.057 1.00 9.74 56 TYR B O 1
ATOM 1599 N N . VAL B 1 60 ? 40.530 32.497 43.230 1.00 9.37 57 VAL B N 1
ATOM 1600 C CA . VAL B 1 60 ? 41.430 33.641 43.410 1.00 10.03 57 VAL B CA 1
ATOM 1601 C C . VAL B 1 60 ? 42.808 33.165 42.988 1.00 10.16 57 VAL B C 1
ATOM 1602 O O . VAL B 1 60 ? 43.357 32.223 43.557 1.00 13.57 57 VAL B O 1
ATOM 1606 N N A VAL B 1 61 ? 43.367 33.775 41.947 0.50 10.69 58 VAL B N 1
ATOM 1607 N N B VAL B 1 61 ? 43.329 33.812 41.954 0.50 10.51 58 VAL B N 1
ATOM 1608 C CA A VAL B 1 61 ? 44.535 33.213 41.289 0.50 11.91 58 VAL B CA 1
ATOM 1609 C CA B VAL B 1 61 ? 44.449 33.338 41.186 0.50 11.54 58 VAL B CA 1
ATOM 1610 C C A VAL B 1 61 ? 45.847 33.876 41.574 0.50 12.41 58 VAL B C 1
ATOM 1611 C C B VAL B 1 61 ? 45.765 33.732 41.792 0.50 11.92 58 VAL B C 1
ATOM 1612 O O A VAL B 1 61 ? 46.882 33.419 41.121 0.50 13.89 58 VAL B O 1
ATOM 1613 O O B VAL B 1 61 ? 46.687 32.893 41.845 0.50 12.11 58 VAL B O 1
ATOM 1620 N N . GLY B 1 62 ? 45.828 34.971 42.284 1.00 12.36 59 GLY B N 1
ATOM 1621 C CA . GLY B 1 62 ? 47.073 35.625 42.651 1.00 14.15 59 GLY B CA 1
ATOM 1622 C C . GLY B 1 62 ? 46.753 36.912 43.342 1.00 13.20 59 GLY B C 1
ATOM 1623 O O . GLY B 1 62 ? 45.579 37.226 43.572 1.00 11.76 59 GLY B O 1
ATOM 1624 N N . PRO B 1 63 ? 47.767 37.676 43.719 1.00 14.58 60 PRO B N 1
ATOM 1625 C CA . PRO B 1 63 ? 47.521 38.847 44.555 1.00 13.35 60 PRO B CA 1
ATOM 1626 C C . PRO B 1 63 ? 46.588 39.822 43.876 1.00 11.76 60 PRO B C 1
ATOM 1627 O O . PRO B 1 63 ? 46.873 40.307 42.792 1.00 14.42 60 PRO B O 1
ATOM 1631 N N . GLY B 1 64 ? 45.443 40.067 44.508 1.00 10.00 61 GLY B N 1
ATOM 1632 C CA . GLY B 1 64 ? 44.479 40.974 43.970 1.00 9.72 61 GLY B CA 1
ATOM 1633 C C . GLY B 1 64 ? 43.567 40.502 42.855 1.00 8.61 61 GLY B C 1
ATOM 1634 O O . GLY B 1 64 ? 42.767 41.326 42.401 1.00 9.51 61 GLY B O 1
ATOM 1635 N N . ILE B 1 65 ? 43.713 39.246 42.408 1.00 9.37 62 ILE B N 1
ATOM 1636 C CA . ILE B 1 65 ? 43.063 38.822 41.162 1.00 8.80 62 ILE B CA 1
ATOM 1637 C C . ILE B 1 65 ? 42.215 37.610 41.398 1.00 8.81 62 ILE B C 1
ATOM 1638 O O . ILE B 1 65 ? 42.687 36.573 41.890 1.00 8.91 62 ILE B O 1
ATOM 1643 N N . ALA B 1 66 ? 40.933 37.696 40.996 1.00 9.05 63 ALA B N 1
ATOM 1644 C CA . ALA B 1 66 ? 40.008 36.551 41.024 1.00 8.64 63 ALA B CA 1
ATOM 1645 C C . ALA B 1 66 ? 39.506 36.254 39.607 1.00 8.17 63 ALA B C 1
ATOM 1646 O O . ALA B 1 66 ? 39.289 37.186 38.813 1.00 9.26 63 ALA B O 1
ATOM 1656 N N . PRO B 1 68 ? 36.345 34.319 38.709 1.00 8.49 65 PRO B N 1
ATOM 1657 C CA . PRO B 1 68 ? 35.161 33.549 39.017 1.00 9.30 65 PRO B CA 1
ATOM 1658 C C . PRO B 1 68 ? 34.679 32.800 37.762 1.00 8.02 65 PRO B C 1
ATOM 1659 O O . PRO B 1 68 ? 34.682 33.358 36.674 1.00 9.63 65 PRO B O 1
ATOM 1663 N N . HIS B 1 69 ? 34.274 31.560 37.954 1.00 7.76 66 HIS B N 1
ATOM 1664 C CA . HIS B 1 69 ? 33.836 30.712 36.861 1.00 7.87 66 HIS B CA 1
ATOM 1665 C C . HIS B 1 69 ? 33.162 29.482 37.449 1.00 7.86 66 HIS B C 1
ATOM 1666 O O . HIS B 1 69 ? 33.338 29.195 38.639 1.00 8.81 66 HIS B O 1
ATOM 1673 N N . ALA B 1 70 ? 32.423 28.756 36.617 1.00 8.10 67 ALA B N 1
ATOM 1674 C CA . ALA B 1 70 ? 31.900 27.462 36.969 1.00 7.67 67 ALA B CA 1
ATOM 1675 C C . ALA B 1 70 ? 31.916 26.614 35.681 1.00 7.61 67 ALA B C 1
ATOM 1676 O O . ALA B 1 70 ? 32.598 26.972 34.711 1.00 8.87 67 ALA B O 1
ATOM 1678 N N . ARG B 1 71 ? 31.238 25.490 35.682 1.00 7.24 68 ARG B N 1
ATOM 1679 C CA . ARG B 1 71 ? 31.358 24.542 34.579 1.00 7.41 68 ARG B CA 1
ATOM 1680 C C . ARG B 1 71 ? 30.525 24.957 33.398 1.00 7.67 68 ARG B C 1
ATOM 1681 O O . ARG B 1 71 ? 29.502 25.654 33.539 1.00 7.45 68 ARG B O 1
ATOM 1689 N N . PRO B 1 72 ? 30.867 24.473 32.193 1.00 7.75 69 PRO B N 1
ATOM 1690 C CA . PRO B 1 72 ? 29.976 24.620 31.020 1.00 8.31 69 PRO B CA 1
ATOM 1691 C C . PRO B 1 72 ? 28.547 24.165 31.345 1.00 8.58 69 PRO B C 1
ATOM 1692 O O . PRO B 1 72 ? 27.621 24.831 30.914 1.00 10.45 69 PRO B O 1
ATOM 1696 N N . GLU B 1 73 ? 28.348 23.098 32.098 1.00 8.10 70 GLU B N 1
ATOM 1697 C CA . GLU B 1 73 ? 27.029 22.605 32.400 1.00 7.76 70 GLU B CA 1
ATOM 1698 C C . GLU B 1 73 ? 26.277 23.427 33.446 1.00 7.56 70 GLU B C 1
ATOM 1699 O O . GLU B 1 73 ? 25.103 23.148 33.687 1.00 8.69 70 GLU B O 1
ATOM 1705 N N . ASP B 1 74 ? 26.921 24.401 34.054 1.00 7.01 71 ASP B N 1
ATOM 1706 C CA . ASP B 1 74 ? 26.320 25.230 35.076 1.00 6.90 71 ASP B CA 1
ATOM 1707 C C . ASP B 1 74 ? 25.609 26.460 34.499 1.00 7.92 71 ASP B C 1
ATOM 1708 O O . ASP B 1 74 ? 25.283 27.365 35.222 1.00 9.54 71 ASP B O 1
ATOM 1713 N N . GLY B 1 75 ? 25.329 26.473 33.198 1.00 8.67 72 GLY B N 1
ATOM 1714 C CA . GLY B 1 75 ? 24.526 27.491 32.572 1.00 9.01 72 GLY B CA 1
ATOM 1715 C C . GLY B 1 75 ? 25.202 28.415 31.587 1.00 8.46 72 GLY B C 1
ATOM 1716 O O . GLY B 1 75 ? 24.707 29.461 31.314 1.00 11.08 72 GLY B O 1
ATOM 1717 N N . VAL B 1 76 ? 26.313 28.004 30.986 1.00 8.72 73 VAL B N 1
ATOM 1718 C CA . VAL B 1 76 ? 26.971 28.812 29.974 1.00 8.17 73 VAL B CA 1
ATOM 1719 C C . VAL B 1 76 ? 26.258 28.622 28.638 1.00 8.46 73 VAL B C 1
ATOM 1720 O O . VAL B 1 76 ? 26.092 27.495 28.157 1.00 9.58 73 VAL B O 1
ATOM 1724 N N . ASN B 1 77 ? 25.915 29.729 27.982 1.00 8.30 74 ASN B N 1
ATOM 1725 C CA . ASN B 1 77 ? 25.341 29.696 26.646 1.00 8.90 74 ASN B CA 1
ATOM 1726 C C . ASN B 1 77 ? 26.357 29.963 25.546 1.00 8.80 74 ASN B C 1
ATOM 1727 O O . ASN B 1 77 ? 26.243 29.417 24.468 1.00 9.99 74 ASN B O 1
ATOM 1732 N N . ARG B 1 78 ? 27.338 30.844 25.781 1.00 8.02 75 ARG B N 1
ATOM 1733 C CA . ARG B 1 78 ? 28.383 31.132 24.779 1.00 7.63 75 ARG B CA 1
ATOM 1734 C C . ARG B 1 78 ? 29.629 31.625 25.491 1.00 7.82 75 ARG B C 1
ATOM 1735 O O . ARG B 1 78 ? 29.590 32.108 26.626 1.00 7.88 75 ARG B O 1
ATOM 1743 N N . LEU B 1 79 ? 30.750 31.490 24.807 1.00 7.94 76 LEU B N 1
ATOM 1744 C CA . LEU B 1 79 ? 32.018 32.034 25.278 1.00 8.44 76 LEU B CA 1
ATOM 1745 C C . LEU B 1 79 ? 31.877 33.487 25.623 1.00 8.28 76 LEU B C 1
ATOM 1746 O O . LEU B 1 79 ? 31.436 34.283 24.786 1.00 8.53 76 LEU B O 1
ATOM 1751 N N . SER B 1 80 ? 32.264 33.862 26.833 1.00 7.81 77 SER B N 1
ATOM 1752 C CA . SER B 1 80 ? 32.066 35.197 27.312 1.00 7.92 77 SER B CA 1
ATOM 1753 C C . SER B 1 80 ? 32.996 35.467 28.495 1.00 8.68 77 SER B C 1
ATOM 1754 O O . SER B 1 80 ? 33.385 34.565 29.225 1.00 9.11 77 SER B O 1
ATOM 1757 N N . LEU B 1 81 ? 33.371 36.742 28.640 1.00 8.81 78 LEU B N 1
ATOM 1758 C CA . LEU B 1 81 ? 34.165 37.235 29.749 1.00 9.08 78 LEU B CA 1
ATOM 1759 C C . LEU B 1 81 ? 33.529 38.533 30.257 1.00 9.33 78 LEU B C 1
ATOM 1760 O O . LEU B 1 81 ? 32.822 39.231 29.517 1.00 11.35 78 LEU B O 1
ATOM 1765 N N . ALA B 1 82 ? 33.775 38.854 31.512 1.00 9.22 79 ALA B N 1
ATOM 1766 C CA . ALA B 1 82 ? 33.420 40.152 32.067 1.00 9.42 79 ALA B CA 1
ATOM 1767 C C . ALA B 1 82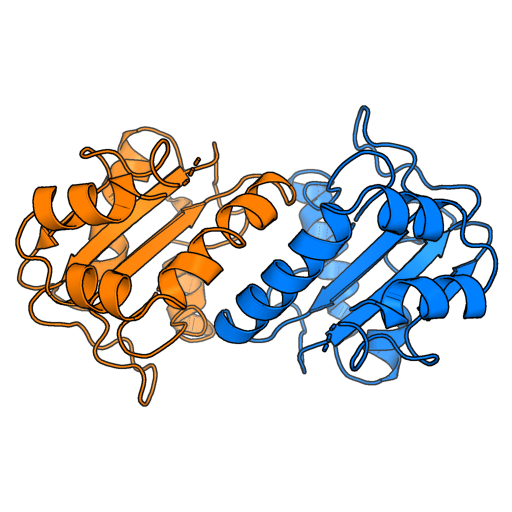 ? 34.561 40.563 32.987 1.00 9.23 79 ALA B C 1
ATOM 1768 O O . ALA B 1 82 ? 35.297 39.708 33.478 1.00 10.57 79 ALA B O 1
ATOM 1770 N N . LEU B 1 83 ? 34.751 41.845 33.166 1.00 8.75 80 LEU B N 1
ATOM 1771 C CA . LEU B 1 83 ? 35.877 42.341 33.938 1.00 8.54 80 LEU B CA 1
ATOM 1772 C C . LEU B 1 83 ? 35.380 43.487 34.832 1.00 8.80 80 LEU B C 1
ATOM 1773 O O . LEU B 1 83 ? 34.795 44.444 34.353 1.00 10.96 80 LEU B O 1
ATOM 1778 N N . THR B 1 84 ? 35.634 43.358 36.127 1.00 9.51 81 THR B N 1
ATOM 1779 C CA . THR B 1 84 ? 35.326 44.386 37.113 1.00 10.27 81 THR B CA 1
ATOM 1780 C C . THR B 1 84 ? 36.557 44.728 37.933 1.00 9.50 81 THR B C 1
ATOM 1781 O O . THR B 1 84 ? 37.290 43.844 38.354 1.00 9.90 81 THR B O 1
ATOM 1785 N N . VAL B 1 85 ? 36.728 46.030 38.154 1.00 9.74 82 VAL B N 1
ATOM 1786 C CA . VAL B 1 85 ? 37.705 46.543 39.103 1.00 10.20 82 VAL B CA 1
ATOM 1787 C C . VAL B 1 85 ? 36.972 47.187 40.266 1.00 11.44 82 VAL B C 1
ATOM 1788 O O . VAL B 1 85 ? 36.027 47.951 40.061 1.00 11.99 82 VAL B O 1
ATOM 1792 N N . ILE B 1 86 ? 37.371 46.784 41.466 1.00 12.26 83 ILE B N 1
ATOM 1793 C CA . ILE B 1 86 ? 36.792 47.328 42.699 1.00 14.20 83 ILE B CA 1
ATOM 1794 C C . ILE B 1 86 ? 37.909 48.120 43.318 1.00 15.58 83 ILE B C 1
ATOM 1795 O O . ILE B 1 86 ? 38.891 47.551 43.849 1.00 15.61 83 ILE B O 1
ATOM 1800 N N . THR B 1 87 ? 37.771 49.439 43.186 1.00 17.11 84 THR B N 1
ATOM 1801 C CA . THR B 1 87 ? 38.859 50.297 43.488 1.00 18.09 84 THR B CA 1
ATOM 1802 C C . THR B 1 87 ? 39.190 50.289 44.968 1.00 18.92 84 THR B C 1
ATOM 1803 O O . THR B 1 87 ? 40.349 50.391 45.298 1.00 20.90 84 THR B O 1
ATOM 1807 N N . GLU B 1 88 ? 38.202 50.089 45.841 1.00 17.58 85 GLU B N 1
ATOM 1808 C CA . GLU B 1 88 ? 38.451 49.965 47.297 1.00 18.32 85 GLU B CA 1
ATOM 1809 C C . GLU B 1 88 ? 39.011 48.531 47.747 1.00 17.26 85 GLU B C 1
ATOM 1810 O O . GLU B 1 88 ? 39.452 48.416 48.899 1.00 19.44 85 GLU B O 1
ATOM 1816 N N . GLY B 1 89 ? 39.035 47.500 46.872 1.00 16.14 86 GLY B N 1
ATOM 1817 C CA . GLY B 1 89 ? 39.318 46.074 47.200 1.00 14.50 86 GLY B CA 1
ATOM 1818 C C . GLY B 1 89 ? 38.239 45.393 48.022 1.00 12.11 86 GLY B C 1
ATOM 1819 O O . GLY B 1 89 ? 37.531 46.028 48.738 1.00 15.12 86 GLY B O 1
ATOM 1820 N N . VAL B 1 90 ? 38.113 44.093 47.878 1.00 11.31 87 VAL B N 1
ATOM 1821 C CA . VAL B 1 90 ? 37.126 43.294 48.582 1.00 11.53 87 VAL B CA 1
ATOM 1822 C C . VAL B 1 90 ? 37.825 42.014 49.068 1.00 10.07 87 VAL B C 1
ATOM 1823 O O . VAL B 1 90 ? 38.591 41.357 48.338 1.00 10.61 87 VAL B O 1
ATOM 1827 N N . THR B 1 91 ? 37.490 41.624 50.299 1.00 10.52 88 THR B N 1
ATOM 1828 C CA . THR B 1 91 ? 38.072 40.419 50.898 1.00 11.03 88 THR B CA 1
ATOM 1829 C C . THR B 1 91 ? 37.280 39.190 50.455 1.00 9.56 88 THR B C 1
ATOM 1830 O O . THR B 1 91 ? 36.045 39.146 50.558 1.00 10.53 88 THR B O 1
ATOM 1834 N N . PHE B 1 92 ? 37.995 38.185 49.970 1.00 9.27 89 PHE B N 1
ATOM 1835 C CA . PHE B 1 92 ? 37.423 36.909 49.602 1.00 9.16 89 PHE B CA 1
ATOM 1836 C C . PHE B 1 92 ? 37.773 35.777 50.585 1.00 9.14 89 PHE B C 1
ATOM 1837 O O . PHE B 1 92 ? 37.353 34.677 50.393 1.00 11.19 89 PHE B O 1
ATOM 1845 N N A ASN B 1 93 ? 38.463 36.126 51.676 0.50 9.58 90 ASN B N 1
ATOM 1846 N N B ASN B 1 93 ? 38.541 36.051 51.627 0.50 10.36 90 ASN B N 1
ATOM 1847 C CA A ASN B 1 93 ? 39.171 35.196 52.584 0.50 9.70 90 ASN B CA 1
ATOM 1848 C CA B ASN B 1 93 ? 38.982 34.994 52.517 0.50 11.05 90 ASN B CA 1
ATOM 1849 C C A ASN B 1 93 ? 40.007 34.178 51.819 0.50 10.38 90 ASN B C 1
ATOM 1850 C C B ASN B 1 93 ? 40.004 34.111 51.787 0.50 11.09 90 ASN B C 1
ATOM 1851 O O A ASN B 1 93 ? 39.916 32.972 51.986 0.50 10.62 90 ASN B O 1
ATOM 185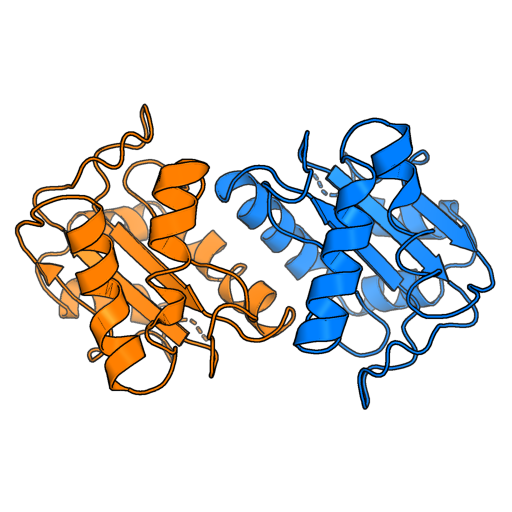2 O O B ASN B 1 93 ? 40.035 32.899 51.946 0.50 11.50 90 ASN B O 1
ATOM 1861 N N . ALA B 1 94 ? 40.831 34.764 50.978 1.00 10.96 91 ALA B N 1
ATOM 1862 C CA . ALA B 1 94 ? 41.783 34.075 50.084 1.00 11.95 91 ALA B CA 1
ATOM 1863 C C . ALA B 1 94 ? 43.187 34.343 50.623 1.00 11.83 91 ALA B C 1
ATOM 1864 O O . ALA B 1 94 ? 44.086 34.635 49.889 1.00 14.24 91 ALA B O 1
ATOM 1866 N N . GLU B 1 95 ? 43.364 34.330 51.950 1.00 15.11 92 GLU B N 1
ATOM 1867 C CA . GLU B 1 95 ? 44.679 34.364 52.537 1.00 16.34 92 GLU B CA 1
ATOM 1868 C C . GLU B 1 95 ? 45.474 35.594 52.077 1.00 15.72 92 GLU B C 1
ATOM 1869 O O . GLU B 1 95 ? 44.934 36.730 52.090 1.00 16.33 92 GLU B O 1
ATOM 1875 N N . GLY B 1 96 ? 46.701 35.407 51.609 1.00 14.81 93 GLY B N 1
ATOM 1876 C CA . GLY B 1 96 ? 47.535 36.578 51.247 1.00 15.44 93 GLY B CA 1
ATOM 1877 C C . GLY B 1 96 ? 47.165 37.216 49.938 1.00 14.23 93 GLY B C 1
ATOM 1878 O O . GLY B 1 96 ? 47.756 38.268 49.633 1.00 15.65 93 GLY B O 1
ATOM 1879 N N . ASN B 1 97 ? 46.263 36.604 49.140 1.00 12.94 94 ASN B N 1
ATOM 1880 C CA . ASN B 1 97 ? 45.827 37.169 47.881 1.00 11.78 94 ASN B CA 1
ATOM 1881 C C . ASN B 1 97 ? 44.818 38.286 48.067 1.00 10.80 94 ASN B C 1
ATOM 1882 O O . ASN B 1 97 ? 44.558 39.011 47.095 1.00 12.08 94 ASN B O 1
ATOM 1887 N N . ASP B 1 98 ? 44.258 38.454 49.268 1.00 10.37 95 ASP B N 1
ATOM 1888 C CA . ASP B 1 98 ? 43.360 39.540 49.533 1.00 10.27 95 ASP B CA 1
ATOM 1889 C C . ASP B 1 98 ? 44.146 40.809 49.755 1.00 10.73 95 ASP B C 1
ATOM 1890 O O . ASP B 1 98 ? 45.291 40.744 50.201 1.00 11.93 95 ASP B O 1
ATOM 1895 N N . PRO B 1 99 ? 43.502 41.982 49.562 1.00 10.83 96 PRO B N 1
ATOM 1896 C CA . PRO B 1 99 ? 42.164 42.135 48.990 1.00 11.05 96 PRO B CA 1
ATOM 1897 C C . PRO B 1 99 ? 42.169 41.913 47.464 1.00 10.71 96 PRO B C 1
ATOM 1898 O O . PRO B 1 99 ? 43.159 42.224 46.773 1.00 11.00 96 PRO B O 1
ATOM 1902 N N . VAL B 1 100 ? 41.032 41.454 46.947 1.00 9.60 97 VAL B N 1
ATOM 1903 C CA . VAL B 1 100 ? 40.817 41.315 45.517 1.00 9.96 97 VAL B CA 1
ATOM 1904 C C . VAL B 1 100 ? 40.352 42.645 44.945 1.00 10.38 97 VAL B C 1
ATOM 1905 O O . VAL B 1 100 ? 39.434 43.276 45.476 1.00 11.17 97 VAL B O 1
ATOM 1909 N N . LYS B 1 101 ? 40.999 43.058 43.853 1.00 9.92 98 LYS B N 1
ATOM 1910 C CA . LYS B 1 101 ? 40.621 44.281 43.158 1.00 10.74 98 LYS B CA 1
ATOM 1911 C C . LYS B 1 101 ? 40.240 44.064 41.707 1.00 10.52 98 LYS B C 1
ATOM 1912 O O . LYS B 1 101 ? 39.562 44.880 41.119 1.00 14.31 98 LYS B O 1
ATOM 1918 N N . LEU B 1 102 ? 40.665 42.970 41.096 1.00 9.23 99 LEU B N 1
ATOM 1919 C CA . LEU B 1 102 ? 40.353 42.674 39.717 1.00 8.33 99 LEU B CA 1
ATOM 1920 C C . LEU B 1 102 ? 39.622 41.356 39.667 1.00 8.42 99 LEU B C 1
ATOM 1921 O O . LEU B 1 102 ? 40.138 40.346 40.174 1.00 8.84 99 LEU B O 1
ATOM 1926 N N . LEU B 1 103 ? 38.489 41.330 39.002 1.00 7.99 100 LEU B N 1
ATOM 1927 C CA . LEU B 1 103 ? 37.740 40.112 38.749 1.00 7.66 100 LEU B CA 1
ATOM 1928 C C . LEU B 1 103 ? 37.543 39.963 37.269 1.00 7.74 100 LEU B C 1
ATOM 1929 O O . LEU B 1 103 ? 37.051 40.868 36.605 1.00 9.11 100 LEU B O 1
ATOM 1934 N N . ILE B 1 104 ? 37.925 38.821 36.729 1.00 7.60 101 ILE B N 1
ATOM 1935 C CA . ILE B 1 104 ? 37.618 38.479 35.338 1.00 7.94 101 ILE B CA 1
ATOM 1936 C C . ILE B 1 104 ? 36.791 37.197 35.355 1.00 8.16 101 ILE B C 1
ATOM 1937 O O . ILE B 1 104 ? 37.298 36.150 35.739 1.00 8.49 101 ILE B O 1
ATOM 1942 N N . VAL B 1 105 ? 35.517 37.336 35.029 1.00 8.41 102 VAL B N 1
ATOM 1943 C CA . VAL B 1 105 ? 34.633 36.169 34.964 1.00 9.20 102 VAL B CA 1
ATOM 1944 C C . VAL B 1 105 ? 34.847 35.485 33.646 1.00 8.08 102 VAL B C 1
ATOM 1945 O O . VAL B 1 105 ? 34.931 36.127 32.598 1.00 9.79 102 VAL B O 1
ATOM 1949 N N . LEU B 1 106 ? 34.989 34.176 33.683 1.00 8.25 103 LEU B N 1
ATOM 1950 C CA . LEU B 1 106 ? 35.104 33.345 32.508 1.00 8.71 103 LEU B CA 1
ATOM 1951 C C . LEU B 1 106 ? 33.884 32.455 32.389 1.00 7.94 103 LEU B C 1
ATOM 1952 O O . LEU B 1 106 ? 33.483 31.842 33.392 1.00 8.57 103 LEU B O 1
ATOM 1957 N N . ALA B 1 107 ? 33.404 32.306 31.170 1.00 7.59 104 ALA B N 1
ATOM 1958 C CA . ALA B 1 107 ? 32.330 31.373 30.856 1.00 7.25 104 ALA B CA 1
ATOM 1959 C C . ALA B 1 107 ? 32.596 30.785 29.485 1.00 7.84 104 ALA B C 1
ATOM 1960 O O . ALA B 1 107 ? 32.699 31.492 28.496 1.00 8.76 104 ALA B O 1
ATOM 1962 N N . ALA B 1 108 ? 32.742 29.468 29.428 1.00 8.64 105 ALA B N 1
ATOM 1963 C CA . ALA B 1 108 ? 32.979 28.754 28.199 1.00 9.68 105 ALA B CA 1
ATOM 1964 C C . ALA B 1 108 ? 32.074 27.531 28.141 1.00 9.61 105 ALA B C 1
ATOM 1965 O O . ALA B 1 108 ? 31.689 26.945 29.170 1.00 10.58 105 ALA B O 1
ATOM 1967 N N . THR B 1 109 ? 31.721 27.129 26.939 1.00 9.64 106 THR B N 1
ATOM 1968 C CA . THR B 1 109 ? 30.877 25.965 26.719 1.00 9.84 106 THR B CA 1
ATOM 1969 C C . THR B 1 109 ? 31.670 24.697 26.470 1.00 9.75 106 THR B C 1
ATOM 1970 O O . THR B 1 109 ? 31.085 23.627 26.482 1.00 10.46 106 THR B O 1
ATOM 1974 N N . ASP B 1 110 ? 32.950 24.775 26.162 1.00 9.51 107 ASP B N 1
ATOM 1975 C CA . ASP B 1 110 ? 33.719 23.617 25.772 1.00 9.92 107 ASP B CA 1
ATOM 1976 C C . ASP B 1 110 ? 35.195 23.853 26.066 1.00 9.54 107 ASP B C 1
ATOM 1977 O O . ASP B 1 110 ? 35.606 24.932 26.437 1.00 10.68 107 ASP B O 1
ATOM 1982 N N A SER B 1 111 ? 36.010 22.834 25.867 0.50 9.03 108 SER B N 1
ATOM 1983 N N B SER B 1 111 ? 35.994 22.828 25.843 0.50 10.33 108 SER B N 1
ATOM 1984 C CA A SER B 1 111 ? 37.404 22.942 26.223 0.50 7.98 108 SER B CA 1
ATOM 1985 C CA B SER B 1 111 ? 37.398 22.867 26.162 0.50 10.28 108 SER B CA 1
ATOM 1986 C C A SER B 1 111 ? 38.229 23.689 25.201 0.50 8.16 108 SER B C 1
ATOM 1987 C C B SER B 1 111 ? 38.211 23.689 25.198 0.50 9.44 108 SER B C 1
ATOM 1988 O O A SER B 1 111 ? 39.159 24.370 25.597 0.50 8.55 108 SER B O 1
ATOM 1989 O O B SER B 1 111 ? 39.126 24.382 25.620 0.50 9.30 108 SER B O 1
ATOM 1994 N N . ASN B 1 112 ? 37.903 23.649 23.902 1.00 9.25 109 ASN B N 1
ATOM 1995 C CA . ASN B 1 112 ? 38.731 24.382 22.955 1.00 11.01 109 ASN B CA 1
ATOM 1996 C C . ASN B 1 112 ? 38.715 25.886 23.322 1.00 10.14 109 ASN B C 1
ATOM 1997 O O . ASN B 1 112 ? 39.757 26.553 23.377 1.00 10.45 109 ASN B O 1
ATOM 2002 N N . SER B 1 113 ? 37.526 26.432 23.551 1.00 10.25 110 SER B N 1
ATOM 2003 C CA . SER B 1 113 ? 37.385 27.818 23.850 1.00 10.32 110 SER B CA 1
ATOM 2004 C C . SER B 1 113 ? 37.898 28.159 25.231 1.00 9.67 110 SER B C 1
ATOM 2005 O O . SER B 1 113 ? 38.511 29.215 25.424 1.00 10.92 110 SER B O 1
ATOM 2008 N N . HIS B 1 114 ? 37.690 27.262 26.203 1.00 8.94 111 HIS B N 1
ATOM 2009 C CA . HIS B 1 114 ? 38.274 27.452 27.506 1.00 8.93 111 HIS B CA 1
ATOM 2010 C C . HIS B 1 114 ? 39.786 27.594 27.445 1.00 8.22 111 HIS B C 1
ATOM 2011 O O . HIS B 1 114 ? 40.366 28.510 28.028 1.00 9.07 111 HIS B O 1
ATOM 2018 N N . ILE B 1 115 ? 40.424 26.656 26.759 1.00 8.51 112 ILE B N 1
ATOM 2019 C CA . ILE B 1 115 ? 41.875 26.637 26.678 1.00 8.65 112 ILE B CA 1
ATOM 2020 C C . ILE B 1 115 ? 42.400 27.914 26.030 1.00 9.55 112 ILE B C 1
ATOM 2021 O O . ILE B 1 115 ? 43.353 28.528 26.494 1.00 10.39 112 ILE B O 1
ATOM 2026 N N . GLU B 1 116 ? 41.725 28.359 24.965 1.00 9.78 113 GLU B N 1
ATOM 2027 C CA . GLU B 1 116 ? 42.184 29.583 24.287 1.00 11.72 113 GLU B CA 1
ATOM 2028 C C . GLU B 1 116 ? 42.042 30.785 25.211 1.00 10.70 113 GLU B C 1
ATOM 2029 O O . GLU B 1 116 ? 42.961 31.618 25.299 1.00 13.00 113 GLU B O 1
ATOM 2035 N N . ALA B 1 117 ? 40.886 30.943 25.863 1.00 10.03 114 ALA B N 1
ATOM 2036 C CA . ALA B 1 117 ? 40.663 32.058 26.769 1.00 10.22 114 ALA B CA 1
ATOM 2037 C C . ALA B 1 117 ? 41.662 32.051 27.928 1.00 9.65 114 ALA B C 1
ATOM 2038 O O . ALA B 1 117 ? 42.257 33.048 28.252 1.00 10.01 114 ALA B O 1
ATOM 2040 N N . ILE B 1 118 ? 41.831 30.897 28.556 1.00 8.99 115 ILE B N 1
ATOM 2041 C CA . ILE B 1 118 ? 42.793 30.773 29.647 1.00 10.07 115 ILE B CA 1
ATOM 2042 C C . ILE B 1 118 ? 44.199 31.088 29.218 1.00 10.39 115 ILE B C 1
ATOM 2043 O O . ILE B 1 118 ? 44.923 31.741 29.954 1.00 11.07 115 ILE B O 1
ATOM 2048 N N A SER B 1 119 ? 44.602 30.610 28.039 0.50 10.82 116 SER B N 1
ATOM 2049 N N B SER B 1 119 ? 44.605 30.613 28.044 0.50 11.17 116 SER B N 1
ATOM 2050 C CA A SER B 1 119 ? 45.946 30.891 27.539 0.50 11.12 116 SER B CA 1
ATOM 2051 C CA B SER B 1 119 ? 45.955 30.889 27.582 0.50 11.71 116 SER B CA 1
ATOM 2052 C C A SER B 1 119 ? 46.208 32.405 27.477 0.50 10.58 116 SER B C 1
ATOM 2053 C C B SER B 1 119 ? 46.218 32.407 27.463 0.50 10.92 116 SER B C 1
ATOM 2054 O O A SER B 1 119 ? 47.264 32.880 27.866 0.50 12.49 116 SER B O 1
ATOM 2055 O O B SER B 1 119 ? 47.290 32.886 27.798 0.50 12.80 116 SER B O 1
ATOM 2060 N N . GLN B 1 120 ? 45.227 33.166 27.025 1.00 10.01 117 GLN B N 1
ATOM 2061 C CA . GLN B 1 120 ? 45.331 34.627 26.950 1.00 10.95 117 GLN B CA 1
ATOM 2062 C C . GLN B 1 120 ? 45.317 35.283 28.313 1.00 10.11 117 GLN B C 1
ATOM 2063 O O . GLN B 1 120 ? 46.093 36.195 28.613 1.00 11.65 117 GLN B O 1
ATOM 2069 N N . LEU B 1 121 ? 44.422 34.818 29.169 1.00 9.57 118 LEU B N 1
ATOM 2070 C CA . LEU B 1 121 ? 44.355 35.343 30.528 1.00 10.04 118 LEU B CA 1
ATOM 2071 C C . LEU B 1 121 ? 45.670 35.055 31.289 1.00 10.13 118 LEU B C 1
ATOM 2072 O O . LEU B 1 121 ? 46.114 35.899 32.072 1.00 11.50 118 LEU B O 1
ATOM 2077 N N . ALA B 1 122 ? 46.285 33.905 31.080 1.00 11.03 119 ALA B N 1
ATOM 2078 C CA . ALA B 1 122 ? 47.544 33.577 31.727 1.00 11.38 119 ALA B CA 1
ATOM 2079 C C . ALA B 1 122 ? 48.584 34.607 31.368 1.00 12.38 119 ALA B C 1
ATOM 2080 O O . ALA B 1 122 ? 49.394 35.039 32.186 1.00 13.46 119 ALA B O 1
ATOM 2082 N N . GLN B 1 123 ? 48.606 34.989 30.114 1.00 12.70 120 GLN B N 1
ATOM 2083 C CA . GLN B 1 123 ? 49.569 36.002 29.654 1.00 13.67 120 GLN B CA 1
ATOM 2084 C C . GLN B 1 123 ? 49.262 37.344 30.307 1.00 12.38 120 GLN B C 1
ATOM 2085 O O . GLN B 1 123 ? 50.166 38.014 30.751 1.00 13.92 120 GLN B O 1
ATOM 2091 N N . LEU B 1 124 ? 48.009 37.753 30.327 1.00 11.43 121 LEU B N 1
ATOM 2092 C CA . LEU B 1 124 ? 47.641 38.993 30.994 1.00 10.91 121 LEU B CA 1
ATOM 2093 C C . LEU B 1 124 ? 48.068 39.006 32.464 1.00 11.99 121 LEU B C 1
ATOM 2094 O O . LEU B 1 124 ? 48.702 39.961 32.939 1.00 12.73 121 LEU B O 1
ATOM 2099 N N . PHE B 1 125 ? 47.734 37.932 33.181 1.00 11.50 122 PHE B N 1
ATOM 2100 C CA . PHE B 1 125 ? 48.018 37.858 34.631 1.00 12.41 122 PHE B CA 1
ATOM 2101 C C . PHE B 1 125 ? 49.523 37.822 34.877 1.00 14.18 122 PHE B C 1
ATOM 2102 O O . PHE B 1 125 ? 49.969 38.182 35.974 1.00 15.75 122 PHE B O 1
ATOM 2110 N N . ASP B 1 126 ? 50.308 37.401 33.894 1.00 14.03 123 ASP B N 1
ATOM 2111 C CA . ASP B 1 126 ? 51.746 37.351 34.008 1.00 15.79 123 ASP B CA 1
ATOM 2112 C C . ASP B 1 126 ? 52.421 38.636 33.569 1.00 15.77 123 ASP B C 1
ATOM 2113 O O . ASP B 1 126 ? 53.644 38.686 33.615 1.00 18.74 123 ASP B O 1
ATOM 2118 N N . THR B 1 127 ? 51.670 39.665 33.196 1.00 14.76 124 THR B N 1
ATOM 2119 C CA . THR B 1 127 ? 52.199 40.930 32.706 1.00 14.89 124 THR B CA 1
ATOM 2120 C C . THR B 1 127 ? 51.923 41.943 33.818 1.00 14.22 124 THR B C 1
ATOM 2121 O O . THR B 1 127 ? 50.850 42.525 33.851 1.00 13.87 124 THR B O 1
ATOM 2125 N N . ALA B 1 128 ? 52.904 42.199 34.683 1.00 14.53 125 ALA B N 1
ATOM 2126 C CA . ALA B 1 128 ? 52.688 43.005 35.861 1.00 14.07 125 ALA B CA 1
ATOM 2127 C C . ALA B 1 128 ? 52.270 44.415 35.515 1.00 12.86 125 ALA B C 1
ATOM 2128 O O . ALA B 1 128 ? 51.525 44.986 36.260 1.00 12.90 125 ALA B O 1
ATOM 2130 N N . SER B 1 129 ? 52.811 45.014 34.450 1.00 12.13 126 SER B N 1
ATOM 2131 C CA . SER B 1 129 ? 52.398 46.391 34.154 1.00 10.74 126 SER B CA 1
ATOM 2132 C C . SER B 1 129 ? 50.933 46.466 33.742 1.00 9.71 126 SER B C 1
ATOM 2133 O O . SER B 1 129 ? 50.273 47.404 34.070 1.00 11.76 126 SER B O 1
ATOM 2136 N N . ASP B 1 130 ? 50.440 45.490 33.005 1.00 10.01 127 ASP B N 1
ATOM 2137 C CA . ASP B 1 130 ? 49.038 45.455 32.642 1.00 11.11 127 ASP B CA 1
ATOM 2138 C C . ASP B 1 130 ? 48.176 45.161 33.850 1.00 10.66 127 ASP B C 1
ATOM 2139 O O . ASP B 1 130 ? 47.155 45.788 34.016 1.00 11.36 127 ASP B O 1
ATOM 2144 N N . VAL B 1 131 ? 48.602 44.242 34.716 1.00 10.92 128 VAL B N 1
ATOM 2145 C CA . VAL B 1 131 ? 47.843 43.962 35.928 1.00 13.00 128 VAL B CA 1
ATOM 2146 C C . VAL B 1 131 ? 47.821 45.223 36.790 1.00 12.95 128 VAL B C 1
ATOM 2147 O O . VAL B 1 131 ? 46.792 45.578 37.292 1.00 14.52 128 VAL B O 1
ATOM 2151 N N . GLN B 1 132 ? 48.938 45.923 36.905 1.00 12.76 129 GLN B N 1
ATOM 2152 C CA . GLN B 1 132 ? 49.001 47.132 37.718 1.00 14.06 129 GLN B CA 1
ATOM 2153 C C . GLN B 1 132 ? 48.001 48.165 37.186 1.00 12.66 129 GLN B C 1
ATOM 2154 O O . GLN B 1 132 ? 47.316 48.852 37.942 1.00 14.82 129 GLN B O 1
ATOM 2160 N N . ALA B 1 133 ? 47.996 48.341 35.862 1.00 10.98 130 ALA B N 1
ATOM 2161 C CA . ALA B 1 133 ? 47.123 49.316 35.236 1.00 11.78 130 ALA B CA 1
ATOM 2162 C C . ALA B 1 133 ? 45.670 48.935 35.482 1.00 12.79 130 ALA B C 1
ATOM 2163 O O . ALA B 1 133 ? 44.823 49.817 35.692 1.00 15.29 130 ALA B O 1
ATOM 2165 N N . LEU B 1 134 ? 45.326 47.645 35.398 1.00 12.83 131 LEU B N 1
ATOM 2166 C CA . LEU B 1 134 ? 43.977 47.213 35.750 1.00 13.70 131 LEU B CA 1
ATOM 2167 C C . LEU B 1 134 ? 43.693 47.309 37.262 1.00 15.08 131 LEU B C 1
ATOM 2168 O O . LEU B 1 134 ? 42.573 47.698 37.620 1.00 16.10 131 LEU B O 1
ATOM 2173 N N . LEU B 1 135 ? 44.578 46.798 38.152 1.00 15.26 132 LEU B N 1
ATOM 2174 C CA . LEU B 1 135 ? 44.315 46.859 39.603 1.00 16.60 132 LEU B CA 1
ATOM 2175 C C . LEU B 1 135 ? 44.080 48.286 39.999 1.00 16.95 132 LEU B C 1
ATOM 2176 O O . LEU B 1 135 ? 43.279 48.522 40.943 1.00 16.39 132 LEU B O 1
ATOM 2181 N N . ASN B 1 136 ? 44.744 49.244 39.334 1.00 17.14 133 ASN B N 1
ATOM 2182 C CA . ASN B 1 136 ? 44.626 50.670 39.599 1.00 18.07 133 ASN B CA 1
ATOM 2183 C C . ASN B 1 136 ? 43.639 51.349 38.683 1.00 17.57 133 ASN B C 1
ATOM 2184 O O . ASN B 1 136 ? 43.603 52.549 38.666 1.00 18.99 133 ASN B O 1
ATOM 2189 N N . ALA B 1 137 ? 42.782 50.635 37.949 1.00 15.72 134 ALA B N 1
ATOM 2190 C CA . ALA B 1 137 ? 41.927 51.346 37.005 1.00 15.69 134 ALA B CA 1
ATOM 2191 C C . ALA B 1 137 ? 40.791 52.107 37.733 1.00 16.10 134 ALA B C 1
ATOM 2192 O O . ALA B 1 137 ? 40.276 51.699 38.766 1.00 17.38 134 ALA B O 1
ATOM 2194 N N . LYS B 1 138 ? 40.432 53.221 37.151 1.00 14.68 135 LYS B N 1
ATOM 2195 C CA . LYS B 1 138 ? 39.394 54.157 37.667 1.00 17.48 135 LYS B CA 1
ATOM 2196 C C . LYS B 1 138 ? 38.226 54.278 36.694 1.00 17.20 135 LYS B C 1
ATOM 2197 O O . LYS B 1 138 ? 37.091 54.639 37.071 1.00 18.17 135 LYS B O 1
ATOM 2203 N N . THR B 1 139 ? 38.444 53.932 35.423 1.00 16.05 136 THR B N 1
ATOM 2204 C CA . THR B 1 139 ? 37.421 54.100 34.429 1.00 15.09 136 THR B CA 1
ATOM 2205 C C . THR B 1 139 ? 37.410 52.862 33.466 1.00 13.55 136 THR B C 1
ATOM 2206 O O . THR B 1 139 ? 38.418 52.201 33.249 1.00 15.49 136 THR B O 1
ATOM 2210 N N . PRO B 1 140 ? 36.298 52.647 32.785 1.00 16.51 137 PRO B N 1
ATOM 2211 C CA . PRO B 1 140 ? 36.335 51.593 31.743 1.00 16.52 137 PRO B CA 1
ATOM 2212 C C . PRO B 1 140 ? 37.404 51.826 30.657 1.00 16.34 137 PRO B C 1
ATOM 2213 O O . PRO B 1 140 ? 37.932 50.862 30.173 1.00 16.70 137 PRO B O 1
ATOM 2217 N N . GLN B 1 141 ? 37.742 53.077 30.339 1.00 16.03 138 GLN B N 1
ATOM 2218 C CA . GLN B 1 141 ? 38.792 53.355 29.352 1.00 13.56 138 GLN B CA 1
ATOM 2219 C C . GLN B 1 141 ? 40.166 52.907 29.815 1.00 15.25 138 GLN B C 1
ATOM 2220 O O . GLN B 1 141 ? 40.951 52.431 28.971 1.00 15.55 138 GLN B O 1
ATOM 2226 N N . ASP B 1 142 ? 40.467 53.068 31.116 1.00 13.53 139 ASP B N 1
ATOM 2227 C CA . ASP B 1 142 ? 41.726 52.543 31.630 1.00 14.91 139 ASP B CA 1
ATOM 2228 C C . ASP B 1 142 ? 41.862 51.090 31.236 1.00 13.88 139 ASP B C 1
ATOM 2229 O O . ASP B 1 142 ? 42.977 50.578 30.948 1.00 15.77 139 ASP B O 1
ATOM 2234 N N . ILE B 1 143 ? 40.744 50.326 31.413 1.00 14.02 140 ILE B N 1
ATOM 2235 C CA . ILE B 1 143 ? 40.693 48.913 31.186 1.00 13.45 140 ILE B CA 1
ATOM 2236 C C . ILE B 1 143 ? 40.775 48.653 29.682 1.00 11.98 140 ILE B C 1
ATOM 2237 O O . ILE B 1 143 ? 41.548 47.815 29.218 1.00 13.33 140 ILE B O 1
ATOM 2242 N N . LEU B 1 144 ? 39.938 49.345 28.901 1.00 13.05 141 LEU B N 1
ATOM 2243 C CA . LEU B 1 144 ? 39.901 49.134 27.462 1.00 13.18 141 LEU B CA 1
ATOM 2244 C C . LEU B 1 144 ? 41.273 49.364 26.852 1.00 14.25 141 LEU B C 1
ATOM 2245 O O . LEU B 1 144 ? 41.676 48.639 25.936 1.00 14.60 141 LEU B O 1
ATOM 2250 N N . SER B 1 145 ? 42.031 50.337 27.356 1.00 14.50 142 SER B N 1
ATOM 2251 C CA . SER B 1 145 ? 43.401 50.610 26.876 1.00 16.53 142 SER B CA 1
ATOM 2252 C C . SER B 1 145 ? 44.338 49.447 27.095 1.00 15.73 142 SER B C 1
ATOM 2253 O O . SER B 1 145 ? 45.191 49.185 26.250 1.00 18.14 142 SER B O 1
ATOM 2256 N N . VAL B 1 146 ? 44.221 48.757 28.228 1.00 13.82 143 VAL B N 1
ATOM 2257 C CA . VAL B 1 146 ? 45.027 47.546 28.445 1.00 15.35 143 VAL B CA 1
ATOM 2258 C C . VAL B 1 146 ? 44.618 46.407 27.533 1.00 14.77 143 VAL B C 1
ATOM 2259 O O . VAL B 1 146 ? 45.450 45.729 26.917 1.00 15.79 143 VAL B O 1
ATOM 2263 N N . ILE B 1 147 ? 43.297 46.160 27.495 1.00 14.78 144 ILE B N 1
ATOM 2264 C CA . ILE B 1 147 ? 42.736 45.061 26.754 1.00 16.25 144 ILE B CA 1
ATOM 2265 C C . ILE B 1 147 ? 42.943 45.249 25.246 1.00 17.48 144 ILE B C 1
ATOM 2266 O O . ILE B 1 147 ? 42.972 44.253 24.516 1.00 18.59 144 ILE B O 1
ATOM 2271 N N . ALA B 1 148 ? 43.132 46.495 24.794 1.00 17.76 145 ALA B N 1
ATOM 2272 C CA . ALA B 1 148 ? 43.424 46.764 23.362 1.00 18.38 145 ALA B CA 1
ATOM 2273 C C . ALA B 1 148 ? 44.686 46.059 22.877 1.00 20.16 145 ALA B C 1
ATOM 2274 O O . ALA B 1 148 ? 44.801 45.818 21.670 1.00 21.38 145 ALA B O 1
ATOM 2276 N N . ARG B 1 149 ? 45.606 45.718 23.785 1.00 21.07 146 ARG B N 1
ATOM 2277 C CA . ARG B 1 149 ? 46.808 44.975 23.414 1.00 22.13 146 ARG B CA 1
ATOM 2278 C C . ARG B 1 149 ? 46.648 43.458 23.410 1.00 21.24 146 ARG B C 1
ATOM 2279 O O . ARG B 1 149 ? 47.629 42.726 23.284 1.00 23.73 146 ARG B O 1
ATOM 2287 N N . TYR B 1 150 ? 45.423 42.990 23.625 1.00 21.10 147 TYR B N 1
ATOM 2288 C CA . TYR B 1 150 ? 45.110 41.577 23.626 1.00 19.58 147 TYR B CA 1
ATOM 2289 C C . TYR B 1 150 ? 44.055 41.335 22.524 1.00 20.60 147 TYR B C 1
ATOM 2290 O O . TYR B 1 150 ? 44.173 41.900 21.369 1.00 23.03 147 TYR B O 1
#

Foldseek 3Di:
DLLVFEDPQQEEEAADAPAVLRVLCVNCVSCCVVQQWPPQQSVQFVVVCVVPHQPQLDAAQEGTGDALVSTGDAWHKHKYFHLNFHDRVPPRNPRHGIYIYTYHNDVVSVVVVVVVVVVQVVPVVLVVQSNPDDDVVSNSVSSVVD/DLLVFEDLLQEEEEADAPAPLRVLCVNCVSCCVVQQWPPQFSVQFVVCCVPPNQPQLDAAQEGTGDALVSTGDAWHKHKYAHLNFHDRVPPRSPRHGIYIYTHHNDDVSVVVVVVVVVVQVVPVVLVVQRNNDDDSVSNSVSSVVD

InterPro domains:
  IPR002178 PTS EIIA type-2 domain [PF00359] (5-146)
  IPR002178 PTS EIIA type-2 domain [PS51094] (4-147)
  IPR002178 PTS EIIA type-2 domain [cd00211] (6-144)
  IPR016152 Phosphotransferase/anion transporter [G3DSA:3.40.930.10] (1-147)
  IPR016152 Phosphotransferase/anion transporter [SSF55804] (1-145)
  IPR051351 Ascorbate-specific PTS system EIIA component [PTHR36203] (1-146)

Solvent-accessible surface area: 12319 Å² total

Nearest PDB structures (foldseek):
  3oxp-assembly1_B  TM=1.007E+00  e=6.610E-31  Yersinia pestis CO92
  3bjv-assembly1_A-2  TM=8.948E-01  e=2.982E-15  Streptococcus mutans UA159
  2oq3-assembly1_A  TM=9.349E-01  e=1.961E-14  Escherichia coli
  2oqt-assembly6_A  TM=8.120E-01  e=5.576E-12  Streptococcus pyogenes serotype M1
  1a6j-assembly1_A-2  TM=8.209E-01  e=9.214E-07  Escherichia coli